Protein AF-A0A1M4W7D9-F1 (afdb_monomer_lite)

Organism: NCBI:txid1302685

Structure (mmCIF, N/CA/C/O backbone):
data_AF-A0A1M4W7D9-F1
#
_entry.id   AF-A0A1M4W7D9-F1
#
loop_
_atom_site.group_PDB
_atom_site.id
_atom_site.type_symbol
_atom_site.label_atom_id
_atom_site.label_alt_id
_atom_site.label_comp_id
_atom_site.label_asym_id
_atom_site.label_entity_id
_atom_site.label_seq_id
_atom_site.pdbx_PDB_ins_code
_atom_site.Cartn_x
_atom_site.Cartn_y
_atom_site.Cartn_z
_atom_site.occupancy
_atom_site.B_iso_or_equiv
_atom_site.auth_seq_id
_atom_site.auth_comp_id
_atom_site.auth_asym_id
_atom_site.auth_atom_id
_atom_site.pdbx_PDB_model_num
ATOM 1 N N . MET A 1 1 ? -19.879 8.146 36.701 1.00 85.25 1 MET A N 1
ATOM 2 C CA . MET A 1 1 ? -20.255 7.730 35.326 1.00 85.25 1 MET A CA 1
ATOM 3 C C . MET A 1 1 ? -19.285 8.220 34.250 1.00 85.25 1 MET A C 1
ATOM 5 O O . MET A 1 1 ? -18.528 7.386 33.779 1.00 85.25 1 MET A O 1
ATOM 9 N N . LEU A 1 2 ? -19.250 9.509 33.869 1.00 88.88 2 LEU A N 1
ATOM 10 C CA . LEU A 1 2 ? -18.375 9.976 32.770 1.00 88.88 2 LEU A CA 1
ATOM 11 C C . LEU A 1 2 ? -16.876 9.787 33.054 1.00 88.88 2 LEU A C 1
ATOM 13 O O . LEU A 1 2 ? -16.147 9.339 32.176 1.00 88.88 2 LEU A O 1
ATOM 17 N N . ASP A 1 3 ? -16.424 10.027 34.287 1.00 93.12 3 ASP A N 1
ATOM 18 C CA . ASP A 1 3 ? -15.019 9.789 34.662 1.00 93.12 3 ASP A CA 1
ATOM 19 C C . ASP A 1 3 ? -14.648 8.299 34.606 1.00 93.12 3 ASP A C 1
ATOM 21 O O . ASP A 1 3 ? -13.560 7.921 34.182 1.00 93.12 3 ASP A O 1
ATOM 25 N N . VAL A 1 4 ? -15.580 7.429 35.002 1.00 93.81 4 VAL A N 1
ATOM 26 C CA . VAL A 1 4 ? -15.395 5.970 34.982 1.00 93.81 4 VAL A CA 1
ATOM 27 C C . VAL A 1 4 ? -15.309 5.465 33.548 1.00 93.81 4 VAL A C 1
ATOM 29 O O . VAL A 1 4 ? -14.436 4.660 33.227 1.00 93.81 4 VAL A O 1
ATOM 32 N N . LEU A 1 5 ? -16.172 5.979 32.673 1.00 94.06 5 LEU A N 1
ATOM 33 C CA . LEU A 1 5 ? -16.119 5.687 31.250 1.00 94.06 5 LEU A CA 1
ATOM 34 C C . LEU A 1 5 ? -14.869 6.289 30.588 1.00 94.06 5 LEU A C 1
ATOM 36 O O . LEU A 1 5 ? -14.265 5.619 29.758 1.00 94.06 5 LEU A O 1
ATOM 40 N N . ALA A 1 6 ? -14.410 7.474 31.006 1.00 94.69 6 ALA A N 1
ATOM 41 C CA . ALA A 1 6 ? -13.166 8.078 30.514 1.00 94.69 6 ALA A CA 1
ATOM 42 C C . ALA A 1 6 ? -11.964 7.181 30.812 1.00 94.69 6 ALA A C 1
ATOM 44 O O . ALA A 1 6 ? -11.200 6.837 29.913 1.00 94.69 6 ALA A O 1
ATOM 45 N N . ASN A 1 7 ? -11.838 6.755 32.071 1.00 95.44 7 ASN A N 1
ATOM 46 C CA . ASN A 1 7 ? -10.751 5.891 32.520 1.00 95.44 7 ASN A CA 1
ATOM 47 C C . ASN A 1 7 ? -10.787 4.526 31.820 1.00 95.44 7 ASN A C 1
ATOM 49 O O . ASN A 1 7 ? -9.746 4.010 31.415 1.00 95.44 7 ASN A O 1
ATOM 53 N N . TYR A 1 8 ? -11.981 3.952 31.646 1.00 95.56 8 TYR A N 1
ATOM 54 C CA . TYR A 1 8 ? -12.164 2.721 30.878 1.00 95.56 8 TYR A CA 1
ATOM 55 C C . TYR A 1 8 ? -11.727 2.891 29.419 1.00 95.56 8 TYR A C 1
ATOM 57 O O . TYR A 1 8 ? -10.949 2.080 28.920 1.00 95.56 8 TYR A O 1
ATOM 65 N N . ASN A 1 9 ? -12.191 3.950 28.751 1.00 95.25 9 ASN A N 1
ATOM 66 C CA . ASN A 1 9 ? -11.873 4.214 27.351 1.00 95.25 9 ASN A CA 1
ATOM 67 C C . ASN A 1 9 ? -10.373 4.416 27.154 1.00 95.25 9 ASN A C 1
ATOM 69 O O . ASN A 1 9 ? -9.813 3.815 26.247 1.00 95.25 9 ASN A O 1
ATOM 73 N N . HIS A 1 10 ? -9.711 5.163 28.039 1.00 94.38 10 HIS A N 1
ATOM 74 C CA . HIS A 1 10 ? -8.263 5.352 27.981 1.00 94.38 10 HIS A CA 1
ATOM 75 C C . HIS A 1 10 ? -7.500 4.025 28.132 1.00 94.38 10 HIS A C 1
ATOM 77 O O . HIS A 1 10 ? -6.613 3.719 27.342 1.00 94.38 10 HIS A O 1
ATOM 83 N N . SER A 1 11 ? -7.904 3.173 29.080 1.00 95.12 11 SER A N 1
ATOM 84 C CA . SER A 1 11 ? -7.305 1.839 29.232 1.00 95.12 11 SER A CA 1
ATOM 85 C C . SER A 1 11 ? -7.534 0.943 28.008 1.00 95.12 11 SER A C 1
ATOM 87 O O . SER A 1 11 ? -6.663 0.150 27.641 1.00 95.12 11 SER A O 1
ATOM 89 N N . MET A 1 12 ? -8.707 1.038 27.380 1.00 95.25 12 MET A N 1
ATOM 90 C CA . MET A 1 12 ? -9.042 0.241 26.201 1.00 95.25 12 MET A CA 1
ATOM 91 C C . MET A 1 12 ? -8.444 0.794 24.907 1.00 95.25 12 MET A C 1
ATOM 93 O O . MET A 1 12 ? -8.232 0.019 23.981 1.00 95.25 12 MET A O 1
ATOM 97 N N . GLU A 1 13 ? -8.127 2.083 24.842 1.00 93.62 13 GLU A N 1
ATOM 98 C CA . GLU A 1 13 ? -7.359 2.687 23.753 1.00 93.62 13 GLU A CA 1
ATOM 99 C C . GLU A 1 13 ? -5.941 2.100 23.707 1.00 93.62 13 GLU A C 1
ATOM 101 O O . GLU A 1 13 ? -5.495 1.670 22.644 1.00 93.62 13 GLU A O 1
ATOM 106 N N . GLU A 1 14 ? -5.275 1.967 24.860 1.00 89.69 14 GLU A N 1
ATOM 107 C CA . GLU A 1 14 ? -3.943 1.346 24.957 1.00 89.69 14 GLU A CA 1
ATOM 108 C C . GLU A 1 14 ? -3.959 -0.150 24.613 1.00 89.69 14 GLU A C 1
ATOM 110 O O . GLU A 1 14 ? -3.059 -0.660 23.945 1.00 89.69 14 GLU A O 1
ATOM 115 N N . LYS A 1 15 ? -4.980 -0.876 25.080 1.00 93.12 15 LYS A N 1
ATOM 116 C CA . LYS A 1 15 ? -5.098 -2.325 24.862 1.00 93.12 15 LYS A CA 1
ATOM 117 C C . LYS A 1 15 ? -5.574 -2.677 23.451 1.00 93.12 15 LYS A C 1
ATOM 119 O O . LYS A 1 15 ? -5.178 -3.709 22.906 1.00 93.12 15 LYS A O 1
ATOM 124 N N . GLY A 1 16 ? -6.466 -1.856 22.909 1.00 95.12 16 GLY A N 1
ATOM 125 C CA . GLY A 1 16 ? -7.211 -2.108 21.688 1.00 95.12 16 GLY A CA 1
ATOM 126 C C . GLY A 1 16 ? -8.202 -3.268 21.766 1.00 95.12 16 GLY A C 1
ATOM 127 O O . GLY A 1 16 ? -8.361 -3.966 22.773 1.00 95.12 16 GLY A O 1
ATOM 128 N N . TYR A 1 17 ? -8.861 -3.470 20.634 1.00 96.94 17 TYR A N 1
ATOM 129 C CA . TYR A 1 17 ? -9.836 -4.516 20.372 1.00 96.94 17 TYR A CA 1
ATOM 130 C C . TYR A 1 17 ? -9.450 -5.296 19.122 1.00 96.94 17 TYR A C 1
ATOM 132 O O . TYR A 1 17 ? -8.691 -4.828 18.276 1.00 96.94 17 TYR A O 1
ATOM 140 N N . ARG A 1 18 ? -10.025 -6.481 18.966 1.00 95.75 18 ARG A N 1
ATOM 141 C CA . ARG A 1 18 ? -9.991 -7.261 17.729 1.00 95.75 18 ARG A CA 1
ATOM 142 C C . ARG A 1 18 ? -11.385 -7.330 17.132 1.00 95.75 18 ARG A C 1
ATOM 144 O O . ARG A 1 18 ? -12.385 -7.253 17.846 1.00 95.75 18 ARG A O 1
ATOM 151 N N . PHE A 1 19 ? -11.472 -7.527 15.819 1.00 93.56 19 PHE A N 1
ATOM 152 C CA . PHE A 1 19 ? -12.774 -7.770 15.201 1.00 93.56 19 PHE A CA 1
ATOM 153 C C . PHE A 1 19 ? -13.483 -8.974 15.842 1.00 93.56 19 PHE A C 1
ATOM 155 O O . PHE A 1 19 ? -12.923 -10.070 15.964 1.00 93.56 19 PHE A O 1
ATOM 162 N N . GLY A 1 20 ? -14.739 -8.755 16.232 1.00 92.81 20 GLY A N 1
ATOM 163 C CA . GLY A 1 20 ? -15.571 -9.701 16.972 1.00 92.81 20 GLY A CA 1
ATOM 164 C C . GLY A 1 20 ? -15.510 -9.561 18.496 1.00 92.81 20 GLY A C 1
ATOM 165 O O . GLY A 1 20 ? -16.329 -10.187 19.171 1.00 92.81 20 GLY A O 1
ATOM 166 N N . ASP A 1 21 ? -14.607 -8.746 19.047 1.00 96.62 21 ASP A N 1
ATOM 167 C CA . ASP A 1 21 ? -14.598 -8.454 20.480 1.00 96.62 21 ASP A CA 1
ATOM 168 C C . ASP A 1 21 ? -15.851 -7.672 20.890 1.00 96.62 21 ASP A C 1
ATOM 170 O O . ASP A 1 21 ? -16.451 -6.930 20.106 1.00 96.62 21 ASP A O 1
ATOM 174 N N . ARG A 1 22 ? -16.250 -7.840 22.154 1.00 96.50 22 ARG A N 1
ATOM 175 C CA . ARG A 1 22 ? -17.354 -7.094 22.759 1.00 96.50 22 ARG A CA 1
ATOM 176 C C . ARG A 1 22 ? -16.819 -5.893 23.536 1.00 96.50 22 ARG A C 1
ATOM 178 O O . ARG A 1 22 ? -15.908 -6.040 24.348 1.00 96.50 22 ARG A O 1
ATOM 185 N N . ILE A 1 23 ? -17.439 -4.737 23.334 1.00 96.75 23 ILE A N 1
ATOM 186 C CA . ILE A 1 23 ? -17.233 -3.524 24.124 1.00 96.75 23 ILE A CA 1
ATOM 187 C C . ILE A 1 23 ? -18.041 -3.688 25.414 1.00 96.75 23 ILE A C 1
ATOM 189 O O . ILE A 1 23 ? -19.270 -3.628 25.415 1.00 96.75 23 ILE A O 1
ATOM 193 N N . ASN A 1 24 ? -17.345 -3.972 26.512 1.00 95.12 24 ASN A N 1
ATOM 194 C CA . ASN A 1 24 ? -17.954 -4.218 27.818 1.00 95.12 24 ASN A CA 1
ATOM 195 C C . ASN A 1 24 ? -17.781 -2.979 28.693 1.00 95.12 24 ASN A C 1
ATOM 197 O O . ASN A 1 24 ? -16.828 -2.902 29.469 1.00 95.12 24 ASN A O 1
ATOM 201 N N . LEU A 1 25 ? -18.685 -2.012 28.527 1.00 95.81 25 LEU A N 1
ATOM 202 C CA . LEU A 1 25 ? -18.675 -0.791 29.327 1.00 95.81 25 LEU A CA 1
ATOM 203 C C . LEU A 1 25 ? -18.794 -1.115 30.830 1.00 95.81 25 LEU A C 1
ATOM 205 O O . LEU A 1 25 ? -19.420 -2.121 31.181 1.00 95.81 25 LEU A O 1
ATOM 209 N N . PRO A 1 26 ? -18.226 -0.280 31.719 1.00 96.69 26 PRO A N 1
ATOM 210 C CA . PRO A 1 26 ? -18.274 -0.510 33.162 1.00 96.69 26 PRO A CA 1
ATOM 211 C C . PRO A 1 26 ? -19.706 -0.682 33.689 1.00 96.69 26 PRO A C 1
ATOM 213 O O . PRO A 1 26 ? -20.612 0.028 33.251 1.00 96.69 26 PRO A O 1
ATOM 216 N N . GLU A 1 27 ? -19.900 -1.564 34.676 1.00 95.25 27 GLU A N 1
ATOM 217 C CA . GLU A 1 27 ? -21.220 -1.820 35.282 1.00 95.25 27 GLU A CA 1
ATOM 218 C C . GLU A 1 27 ? -21.880 -0.530 35.785 1.00 95.25 27 GLU A C 1
ATOM 220 O O . GLU A 1 27 ? -23.044 -0.297 35.493 1.00 95.25 27 GLU A O 1
ATOM 225 N N . GLU A 1 28 ? -21.121 0.382 36.405 1.00 93.56 28 GLU A N 1
ATOM 226 C CA . GLU A 1 28 ? -21.644 1.682 36.857 1.00 93.56 28 GLU A CA 1
ATOM 227 C C . GLU A 1 28 ? -22.263 2.509 35.714 1.00 93.56 28 GLU A C 1
ATOM 229 O O . GLU A 1 28 ? -23.239 3.233 35.918 1.00 93.56 28 GLU A O 1
ATOM 234 N N . VAL A 1 29 ? -21.716 2.414 34.500 1.00 94.19 29 VAL A N 1
ATOM 235 C CA . VAL A 1 29 ? -22.288 3.077 33.321 1.00 94.19 29 VAL A CA 1
ATOM 236 C C . VAL A 1 29 ? -23.576 2.369 32.915 1.00 94.19 29 VAL A C 1
ATOM 238 O O . VAL A 1 29 ? -24.614 3.012 32.759 1.00 94.19 29 VAL A O 1
ATOM 241 N N . MET A 1 30 ? -23.528 1.042 32.795 1.00 94.81 30 MET A N 1
ATOM 242 C CA . MET A 1 30 ? -24.652 0.232 32.317 1.00 94.81 30 MET A CA 1
ATOM 243 C C . MET A 1 30 ? -25.843 0.223 33.284 1.00 94.81 30 MET A C 1
ATOM 245 O O . MET A 1 30 ? -26.989 0.247 32.842 1.00 94.81 30 MET A O 1
ATOM 249 N N . ASP A 1 31 ? -25.600 0.271 34.590 1.00 95.12 31 ASP A N 1
ATOM 250 C CA . ASP A 1 31 ? -26.637 0.302 35.624 1.00 95.12 31 ASP A CA 1
ATOM 251 C C . ASP A 1 31 ? -27.451 1.597 35.602 1.00 95.12 31 ASP A C 1
ATOM 253 O O . ASP A 1 31 ? -28.609 1.614 36.030 1.00 95.12 31 ASP A O 1
ATOM 257 N N . ASN A 1 32 ? -26.880 2.681 35.080 1.00 94.12 32 ASN A N 1
ATOM 258 C CA . ASN A 1 32 ? -27.534 3.985 34.981 1.00 94.12 32 ASN A CA 1
ATOM 259 C C . ASN A 1 32 ? -28.020 4.316 33.560 1.00 94.12 32 ASN A C 1
ATOM 261 O O . ASN A 1 32 ? -28.783 5.272 33.380 1.00 94.12 32 ASN A O 1
ATOM 265 N N . ALA A 1 33 ? -27.615 3.527 32.564 1.00 95.19 33 ALA A N 1
ATOM 266 C CA . ALA A 1 33 ? -28.024 3.678 31.177 1.00 95.19 33 ALA A CA 1
ATOM 267 C C . ALA A 1 33 ? -29.383 3.005 30.902 1.00 95.19 33 ALA A C 1
ATOM 269 O O . ALA A 1 33 ? -29.677 1.912 31.382 1.00 95.19 33 ALA A O 1
ATOM 270 N N . ASP A 1 34 ? -30.211 3.680 30.111 1.00 96.31 34 ASP A N 1
ATOM 271 C CA . ASP A 1 34 ? -31.401 3.141 29.443 1.00 96.31 34 ASP A CA 1
ATOM 272 C C . ASP A 1 34 ? -31.038 2.642 28.032 1.00 96.31 34 ASP A C 1
ATOM 274 O O . ASP A 1 34 ? -31.463 1.573 27.603 1.00 96.31 34 ASP A O 1
ATOM 278 N N . ALA A 1 35 ? -30.176 3.385 27.329 1.00 96.38 35 ALA A N 1
ATOM 279 C CA . ALA A 1 35 ? -29.617 2.993 26.039 1.00 96.38 35 ALA A CA 1
ATOM 280 C C . ALA A 1 35 ? -28.201 3.550 25.863 1.00 96.38 35 ALA A C 1
ATOM 282 O O . ALA A 1 35 ? -27.880 4.621 26.381 1.00 96.38 35 ALA A O 1
ATOM 283 N N . VAL A 1 36 ? -27.375 2.839 25.093 1.00 96.94 36 VAL A N 1
ATOM 284 C CA . VAL A 1 36 ? -26.053 3.316 24.679 1.00 96.94 36 VAL A CA 1
ATOM 285 C C . VAL A 1 36 ? -25.883 3.095 23.182 1.00 96.94 36 VAL A C 1
ATOM 287 O O . VAL A 1 36 ? -26.137 1.994 22.684 1.00 96.94 36 VAL A O 1
ATOM 290 N N . THR A 1 37 ? -25.443 4.131 22.477 1.00 97.19 37 THR A N 1
ATOM 291 C CA . THR A 1 37 ? -25.063 4.067 21.065 1.00 97.19 37 THR A CA 1
ATOM 292 C C . THR A 1 37 ? -23.639 4.568 20.861 1.00 97.19 37 THR A C 1
ATOM 294 O O . THR A 1 37 ? -23.072 5.266 21.704 1.00 97.19 37 THR A O 1
ATOM 297 N N . ILE A 1 38 ? -23.036 4.135 19.759 1.00 97.38 38 ILE A N 1
ATOM 298 C CA . ILE A 1 38 ? -21.694 4.508 19.325 1.00 97.38 38 ILE A CA 1
ATOM 299 C C . ILE A 1 38 ? -21.827 5.170 17.963 1.00 97.38 38 ILE A C 1
ATOM 301 O O . ILE A 1 38 ? -22.358 4.552 17.036 1.00 97.38 38 ILE A O 1
ATOM 305 N N . SER A 1 39 ? -21.302 6.382 17.839 1.00 95.38 39 SER A N 1
ATOM 306 C CA . SER A 1 39 ? -21.223 7.111 16.575 1.00 95.38 39 SER A CA 1
ATOM 307 C C . SER A 1 39 ? -19.788 7.128 16.052 1.00 95.38 39 SER A C 1
ATOM 309 O O . SER A 1 39 ? -18.856 7.368 16.818 1.00 95.38 39 SER A O 1
ATOM 311 N N . PHE A 1 40 ? -19.611 6.879 14.753 1.00 91.50 40 PHE A N 1
ATOM 312 C CA . PHE A 1 40 ? -18.332 6.917 14.039 1.00 91.50 40 PHE A CA 1
ATOM 313 C C . PHE A 1 40 ? -18.529 7.518 12.643 1.00 91.50 40 PHE A C 1
ATOM 315 O O . PHE A 1 40 ? -19.170 6.911 11.779 1.00 91.50 40 PHE A O 1
ATOM 322 N N . GLY A 1 41 ? -17.994 8.722 12.424 1.00 84.81 41 GLY A N 1
ATOM 323 C CA . GLY A 1 41 ? -18.333 9.513 11.239 1.00 84.81 41 GLY A CA 1
ATOM 324 C C . GLY A 1 41 ? -19.850 9.713 11.147 1.00 84.81 41 GLY A C 1
ATOM 325 O O . GLY A 1 41 ? -20.485 10.086 12.129 1.00 84.81 41 GLY A O 1
ATOM 326 N N . ASP A 1 42 ? -20.433 9.386 9.994 1.00 86.12 42 ASP A N 1
ATOM 327 C CA . ASP A 1 42 ? -21.882 9.475 9.757 1.00 86.12 42 ASP A CA 1
ATOM 328 C C . ASP A 1 42 ? -22.657 8.201 10.154 1.00 86.12 42 ASP A C 1
ATOM 330 O O . ASP A 1 42 ? -23.853 8.076 9.873 1.00 86.12 42 ASP A O 1
ATOM 334 N N . LYS A 1 43 ? -21.988 7.209 10.756 1.00 91.00 43 LYS A N 1
ATOM 335 C CA . LYS A 1 43 ? -22.594 5.932 11.152 1.00 91.00 43 LYS A CA 1
ATOM 336 C C . LYS A 1 43 ? -22.911 5.936 12.647 1.00 91.00 43 LYS A C 1
ATOM 338 O O . LYS A 1 43 ? -22.116 6.411 13.450 1.00 91.00 43 LYS A O 1
ATOM 343 N N . GLU A 1 44 ? -24.017 5.299 13.026 1.00 94.81 44 GLU A N 1
ATOM 344 C CA . GLU A 1 44 ? -24.379 5.034 14.425 1.00 94.81 44 GLU A CA 1
ATOM 345 C C . GLU A 1 44 ? -24.765 3.558 14.616 1.00 94.81 44 GLU A C 1
ATOM 347 O O . GLU A 1 44 ? -25.350 2.934 13.726 1.00 94.81 44 GLU A O 1
ATOM 352 N N . THR A 1 45 ? -24.426 2.975 15.767 1.00 95.38 45 THR A N 1
ATOM 353 C CA . THR A 1 45 ? -24.793 1.600 16.126 1.00 95.38 45 THR A CA 1
ATOM 354 C C . THR A 1 45 ? -25.080 1.457 17.617 1.00 95.38 45 THR A C 1
ATOM 356 O O . THR A 1 45 ? -24.410 2.051 18.456 1.00 95.38 45 THR A O 1
ATOM 359 N N . SER A 1 46 ? -26.051 0.615 17.969 1.00 95.38 46 SER A N 1
ATOM 360 C CA . SER A 1 46 ? -26.262 0.135 19.343 1.00 95.38 46 SER A CA 1
ATOM 361 C C . SER A 1 46 ? -25.632 -1.244 19.584 1.00 95.38 46 SER A C 1
ATOM 363 O O . SER A 1 46 ? -25.761 -1.816 20.667 1.00 95.38 46 SER A O 1
ATOM 365 N N . AS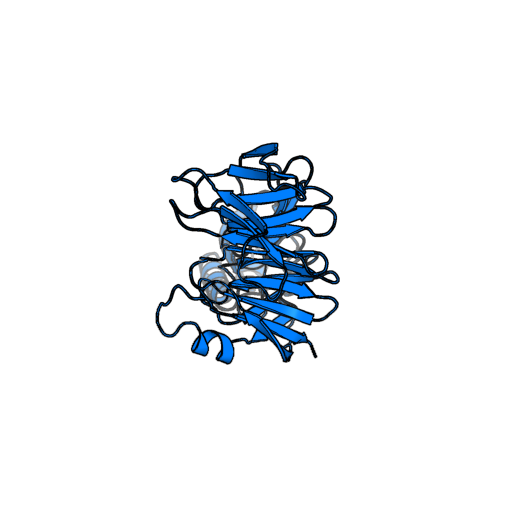N A 1 47 ? -24.997 -1.829 18.562 1.00 94.69 47 ASN A N 1
ATOM 366 C CA . ASN A 1 47 ? -24.316 -3.110 18.678 1.00 94.69 47 ASN A CA 1
ATOM 367 C C . ASN A 1 47 ? -22.945 -2.913 19.336 1.00 94.69 47 ASN A C 1
ATOM 369 O O . ASN A 1 47 ? -22.063 -2.280 18.766 1.00 94.69 47 ASN A O 1
ATOM 373 N N . MET A 1 48 ? -22.757 -3.518 20.507 1.00 95.00 48 MET A N 1
ATOM 374 C CA . MET A 1 48 ? -21.528 -3.435 21.305 1.00 95.00 48 MET A CA 1
ATOM 375 C C . MET A 1 48 ? -20.470 -4.459 20.875 1.00 95.00 48 MET A C 1
ATOM 377 O O . MET A 1 48 ? -19.687 -4.935 21.693 1.00 95.00 48 MET A O 1
ATOM 381 N N . THR A 1 49 ? -20.460 -4.844 19.602 1.00 96.25 49 THR A N 1
ATOM 382 C CA . THR A 1 49 ? -19.443 -5.716 19.010 1.00 96.25 49 THR A CA 1
ATOM 383 C C . THR A 1 49 ? -18.623 -4.913 18.015 1.00 96.25 49 THR A C 1
ATOM 385 O O . THR A 1 49 ? -19.182 -4.177 17.202 1.00 96.25 49 THR A O 1
ATOM 388 N N . VAL A 1 50 ? -17.303 -5.090 18.051 1.00 95.69 50 VAL A N 1
ATOM 389 C CA . VAL A 1 50 ? -16.381 -4.502 17.076 1.00 95.69 50 VAL A CA 1
ATOM 390 C C . VAL A 1 50 ? -16.558 -5.231 15.741 1.00 95.69 50 VAL A C 1
ATOM 392 O O . VAL A 1 50 ? -15.931 -6.257 15.478 1.00 95.69 50 VAL A O 1
ATOM 395 N N . ASP A 1 51 ? -17.502 -4.746 14.935 1.00 93.31 51 ASP A N 1
ATOM 396 C CA . ASP A 1 51 ? -17.906 -5.307 13.642 1.00 93.31 51 ASP A CA 1
ATOM 397 C C . ASP A 1 51 ? -17.208 -4.555 12.489 1.00 93.31 51 ASP A C 1
ATOM 399 O O . ASP A 1 51 ? -17.290 -3.323 12.444 1.00 93.31 51 ASP A O 1
ATOM 403 N N . PRO A 1 52 ? -16.574 -5.255 11.526 1.00 91.94 52 PRO A N 1
ATOM 404 C CA . PRO A 1 52 ? -15.921 -4.636 10.365 1.00 91.94 52 PRO A CA 1
ATOM 405 C C . PRO A 1 52 ? -16.866 -3.872 9.422 1.00 91.94 52 PRO A C 1
ATOM 407 O O . PRO A 1 52 ? -16.414 -3.174 8.520 1.00 91.94 52 PRO A O 1
ATOM 410 N N . LYS A 1 53 ? -18.190 -3.982 9.583 1.00 90.38 53 LYS A N 1
ATOM 411 C CA . LYS A 1 53 ? -19.154 -3.112 8.883 1.00 90.38 53 LYS A CA 1
ATOM 412 C C . LYS A 1 53 ? -19.160 -1.684 9.430 1.00 90.38 53 LYS A C 1
ATOM 414 O O . LYS A 1 53 ? -19.566 -0.756 8.724 1.00 90.38 53 LYS A O 1
ATOM 419 N N . PHE A 1 54 ? -18.773 -1.525 10.692 1.00 92.44 54 PHE A N 1
ATOM 420 C CA . PHE A 1 54 ? -18.814 -0.257 11.404 1.00 92.44 54 PHE A CA 1
ATOM 421 C C . PHE A 1 54 ? -17.413 0.301 11.636 1.00 92.44 54 PHE A C 1
ATOM 423 O O . PHE A 1 54 ? -17.183 1.449 11.280 1.00 92.44 54 PHE A O 1
ATOM 430 N N . PHE A 1 55 ? -16.494 -0.516 12.152 1.00 94.62 55 PHE A N 1
ATOM 431 C CA . PHE A 1 55 ? -15.126 -0.121 12.486 1.00 94.62 55 PHE A CA 1
ATOM 432 C C . PHE A 1 55 ? -14.122 -0.539 11.409 1.00 94.62 55 PHE A C 1
ATOM 434 O O . PHE A 1 55 ? -14.320 -1.531 10.706 1.00 94.62 55 PHE A O 1
ATOM 441 N N . GLU A 1 56 ? -13.014 0.185 11.338 1.00 95.44 56 GLU A N 1
ATOM 442 C CA . GLU A 1 56 ? -11.869 -0.088 10.470 1.00 95.44 56 GLU A CA 1
ATOM 443 C C . GLU A 1 56 ? -10.648 -0.495 11.303 1.00 95.44 56 GLU A C 1
ATOM 445 O O . GLU A 1 56 ? -10.615 -0.270 12.512 1.00 95.44 56 GLU A O 1
ATOM 450 N N . TYR A 1 57 ? -9.634 -1.101 10.679 1.00 97.00 57 TYR A N 1
ATOM 451 C CA . TYR A 1 57 ? -8.363 -1.327 11.365 1.00 97.00 57 TYR A CA 1
ATOM 452 C C . TYR A 1 57 ? -7.688 -0.001 11.728 1.00 97.00 57 TYR A C 1
ATOM 454 O O . TYR A 1 57 ? -7.608 0.916 10.911 1.00 97.00 57 TYR A O 1
ATOM 462 N N . GLY A 1 58 ? -7.146 0.058 12.941 1.00 95.81 58 GLY A N 1
ATOM 463 C CA . GLY A 1 58 ? -6.495 1.236 13.494 1.00 95.81 58 GLY A CA 1
ATOM 464 C C . GLY A 1 58 ? -7.422 2.110 14.318 1.00 95.81 58 GLY A C 1
ATOM 465 O O . GLY A 1 58 ? -8.309 1.605 15.009 1.00 95.81 58 GLY A O 1
ATOM 466 N N . GLU A 1 59 ? -7.144 3.409 14.312 1.00 94.69 59 GLU A N 1
ATOM 467 C CA . GLU A 1 59 ? -7.809 4.379 15.176 1.00 94.69 59 GLU A CA 1
ATOM 468 C C . GLU A 1 59 ? -9.221 4.695 14.673 1.00 94.69 59 GLU A C 1
ATOM 470 O O . GLU A 1 59 ? -9.406 5.261 13.595 1.00 94.69 59 GLU A O 1
ATOM 475 N N . ASN A 1 60 ? -10.232 4.390 15.486 1.00 95.56 60 ASN A N 1
ATOM 476 C CA . ASN A 1 60 ? -11.614 4.785 15.232 1.00 95.56 60 ASN A CA 1
ATOM 477 C C . ASN A 1 60 ? -12.020 5.821 16.281 1.00 95.56 60 ASN A C 1
ATOM 479 O O . ASN A 1 60 ? -12.286 5.473 17.434 1.00 95.56 60 ASN A O 1
ATOM 483 N N . LYS A 1 61 ? -12.058 7.098 15.889 1.00 95.94 61 LYS A N 1
ATOM 484 C CA . LYS A 1 61 ? -12.521 8.193 16.755 1.00 95.94 61 LYS A CA 1
ATOM 485 C C . LYS A 1 61 ? -14.039 8.171 16.825 1.00 95.94 61 LYS A C 1
ATOM 487 O O . LYS A 1 61 ? -14.701 8.411 15.818 1.00 95.94 61 LYS A O 1
ATOM 492 N N . ILE A 1 62 ? -14.573 7.872 17.997 1.00 96.75 62 ILE A N 1
ATOM 493 C CA . ILE A 1 62 ? -15.999 7.653 18.213 1.00 96.75 62 ILE A CA 1
ATOM 494 C C . ILE A 1 62 ? -16.559 8.565 19.296 1.00 96.75 62 ILE A C 1
ATOM 496 O O . ILE A 1 62 ? -15.821 9.097 20.125 1.00 96.75 62 ILE A O 1
ATOM 500 N N . THR A 1 63 ? -17.884 8.647 19.341 1.00 97.31 63 THR A N 1
ATOM 501 C CA . THR A 1 63 ? -18.620 9.226 20.465 1.00 97.31 63 THR A CA 1
ATOM 502 C C . THR A 1 63 ? -19.587 8.184 21.014 1.00 97.31 63 THR A C 1
ATOM 504 O O . THR A 1 63 ? -20.437 7.667 20.286 1.00 97.31 63 THR A O 1
ATOM 507 N N . PHE A 1 64 ? -19.476 7.873 22.304 1.00 97.44 64 PHE A N 1
ATOM 508 C CA . PHE A 1 64 ? -20.520 7.167 23.041 1.00 97.44 64 PHE A CA 1
ATOM 509 C C . PHE A 1 64 ? -21.638 8.146 23.393 1.00 97.44 64 PHE A C 1
ATOM 511 O O . PHE A 1 64 ? -21.372 9.181 24.001 1.00 97.44 64 PHE A O 1
ATOM 518 N N . SER A 1 65 ? -22.878 7.797 23.066 1.00 97.06 65 SER A N 1
ATOM 519 C CA . SER A 1 65 ? -24.086 8.506 23.493 1.00 97.06 65 SER A CA 1
ATOM 520 C C . SER A 1 65 ? -24.861 7.621 24.462 1.00 97.06 65 SER A C 1
ATOM 522 O O . SER A 1 65 ? -25.282 6.514 24.121 1.00 97.06 65 SER A O 1
ATOM 524 N N . ILE A 1 66 ? -25.010 8.080 25.702 1.00 97.19 66 ILE A N 1
ATOM 525 C CA . ILE A 1 66 ? -25.631 7.339 26.800 1.00 97.19 66 ILE A CA 1
ATOM 526 C C . ILE A 1 66 ? -26.901 8.061 27.203 1.00 97.19 66 ILE A C 1
ATOM 528 O O . ILE A 1 66 ? -26.862 9.120 27.832 1.00 97.19 66 ILE A O 1
ATOM 532 N N . LYS A 1 67 ? -28.041 7.454 26.892 1.00 97.19 67 LYS A N 1
ATOM 533 C CA . LYS A 1 67 ? -29.322 7.890 27.429 1.00 97.19 67 LYS A CA 1
ATOM 534 C C . LYS A 1 67 ? -29.477 7.307 28.826 1.00 97.19 67 LYS A C 1
ATOM 536 O O . LYS A 1 67 ? -29.514 6.089 28.980 1.00 97.19 67 LYS A O 1
ATOM 541 N N . THR A 1 68 ? -29.551 8.152 29.844 1.00 95.81 68 THR A N 1
ATOM 542 C CA . THR A 1 68 ? -29.697 7.728 31.239 1.00 95.81 68 THR A CA 1
ATOM 543 C C . THR A 1 68 ? -31.148 7.369 31.553 1.00 95.81 68 THR A C 1
ATOM 545 O O . THR A 1 68 ? -32.083 7.853 30.910 1.00 95.81 68 THR A O 1
ATOM 548 N N . LYS A 1 69 ? -31.361 6.570 32.603 1.00 94.62 69 LYS A N 1
ATOM 549 C CA . LYS A 1 69 ? -32.706 6.217 33.104 1.00 94.62 69 LYS A CA 1
ATOM 550 C C . LYS A 1 69 ? -33.544 7.427 33.536 1.00 94.62 69 LYS A C 1
ATOM 552 O O . LYS A 1 69 ? -34.767 7.339 33.588 1.00 94.62 69 LYS A O 1
ATOM 557 N N . ASN A 1 70 ? -32.898 8.563 33.797 1.00 93.81 70 ASN A N 1
ATOM 558 C CA . ASN A 1 70 ? -33.554 9.813 34.180 1.00 93.81 70 ASN A CA 1
ATOM 559 C C . ASN A 1 70 ? -33.904 10.693 32.964 1.00 93.81 70 ASN A C 1
ATOM 561 O O . ASN A 1 70 ? -34.453 11.779 33.132 1.00 93.81 70 ASN A O 1
ATOM 565 N N . GLY A 1 71 ? -33.605 10.231 31.745 1.00 92.69 71 GLY A N 1
ATOM 566 C CA . GLY A 1 71 ? -33.929 10.911 30.490 1.00 92.69 71 GLY A CA 1
ATOM 567 C C . GLY A 1 71 ? -32.854 11.871 29.973 1.00 92.69 71 GLY A C 1
ATOM 568 O O . GLY A 1 71 ? -33.045 12.458 28.910 1.00 92.69 71 GLY A O 1
ATOM 569 N N . GLU A 1 72 ? -31.727 12.020 30.673 1.00 95.44 72 GLU A N 1
ATOM 570 C CA . GLU A 1 72 ? -30.589 12.819 30.202 1.00 95.44 72 GLU A CA 1
ATOM 571 C C . GLU A 1 72 ? -29.790 12.058 29.137 1.00 95.44 72 GLU A C 1
ATOM 573 O O . GLU A 1 72 ? -29.774 10.830 29.125 1.00 95.44 72 GLU A O 1
ATOM 578 N N . THR A 1 73 ? -29.112 12.775 28.241 1.00 96.19 73 THR A N 1
ATOM 579 C CA . THR A 1 73 ? -28.166 12.178 27.285 1.00 96.19 73 THR A CA 1
ATOM 580 C C . THR A 1 73 ? -26.770 12.698 27.575 1.00 96.19 73 THR A C 1
ATOM 582 O O . THR A 1 73 ? -26.547 13.908 27.580 1.00 96.19 73 THR A O 1
ATOM 585 N N . LEU A 1 74 ? -25.847 11.779 27.832 1.00 95.88 74 LEU A N 1
ATOM 586 C CA . LEU A 1 74 ? -24.446 12.064 28.101 1.00 95.88 74 LEU A CA 1
ATOM 587 C C . LEU A 1 74 ? -23.615 11.598 26.910 1.00 95.88 74 LEU A C 1
ATOM 589 O O . LEU A 1 74 ? -23.746 10.453 26.488 1.00 95.88 74 LEU A O 1
ATOM 593 N N . ASN A 1 75 ? -22.755 12.475 26.398 1.00 96.44 75 ASN A N 1
ATOM 594 C CA . ASN A 1 75 ? -21.861 12.154 25.293 1.00 96.44 75 ASN A CA 1
ATOM 595 C C . ASN A 1 75 ? -20.420 12.087 25.779 1.00 96.44 75 ASN A C 1
ATOM 597 O O . ASN A 1 75 ? -20.002 12.908 26.600 1.00 96.44 75 ASN A O 1
ATOM 601 N N . GLN A 1 76 ? -19.668 11.132 25.247 1.00 96.19 76 GLN A N 1
ATOM 602 C CA . GLN A 1 76 ? -18.261 10.975 25.560 1.00 96.19 76 GLN A CA 1
ATOM 603 C C . GLN A 1 76 ? -17.464 10.488 24.362 1.00 96.19 76 GLN A C 1
ATOM 605 O O . GLN A 1 76 ? -17.689 9.387 23.859 1.00 96.19 76 GLN A O 1
ATOM 610 N N . ASP A 1 77 ? -16.489 11.294 23.962 1.00 96.69 77 ASP A N 1
ATOM 611 C CA . ASP A 1 77 ? -15.549 10.924 22.917 1.00 96.69 77 ASP A CA 1
ATOM 612 C C . ASP A 1 77 ? -14.553 9.874 23.419 1.00 96.69 77 ASP A C 1
ATOM 614 O O . ASP A 1 77 ? -14.175 9.844 24.597 1.00 96.69 77 ASP A O 1
ATOM 618 N N . ALA A 1 78 ? -14.149 8.993 22.511 1.00 96.50 78 ALA A N 1
ATOM 619 C CA . ALA A 1 78 ? -13.186 7.932 22.757 1.00 96.50 78 ALA A CA 1
ATOM 620 C C . ALA A 1 78 ? -12.485 7.515 21.458 1.00 96.50 78 ALA A C 1
ATOM 622 O O . ALA A 1 78 ? -12.965 7.787 20.356 1.00 96.50 78 ALA A O 1
ATOM 623 N N . THR A 1 79 ? -11.385 6.781 21.595 1.00 96.38 79 THR A N 1
ATOM 624 C CA . THR A 1 79 ? -10.738 6.089 20.479 1.00 96.38 79 THR A CA 1
ATOM 625 C C . THR A 1 79 ? -10.880 4.585 20.676 1.00 96.38 79 THR A C 1
ATOM 627 O O . THR A 1 79 ? -10.529 4.047 21.726 1.00 96.38 79 THR A O 1
ATOM 630 N N . ILE A 1 80 ? -11.377 3.884 19.659 1.00 96.00 80 ILE A N 1
ATOM 631 C CA . ILE A 1 80 ? -11.353 2.422 19.595 1.00 96.00 80 ILE A CA 1
ATOM 632 C C . ILE A 1 80 ? -10.269 2.012 18.599 1.00 96.00 80 ILE A C 1
ATOM 634 O O . ILE A 1 80 ? -10.436 2.156 17.389 1.00 96.00 80 ILE A O 1
ATOM 638 N N . ASN A 1 81 ? -9.163 1.483 19.119 1.00 96.12 81 ASN A N 1
ATOM 639 C CA . ASN A 1 81 ? -8.089 0.916 18.307 1.00 96.12 81 ASN A CA 1
ATOM 640 C C . ASN A 1 81 ? -8.419 -0.531 17.948 1.00 96.12 81 ASN A C 1
ATOM 642 O O . ASN A 1 81 ? -8.612 -1.351 18.846 1.00 96.12 81 ASN A O 1
ATOM 646 N N . VAL A 1 82 ? -8.500 -0.854 16.655 1.00 97.00 82 VAL A N 1
ATOM 647 C CA . VAL A 1 82 ? -8.890 -2.194 16.184 1.00 97.00 82 VAL A CA 1
ATOM 648 C C . VAL A 1 82 ? -7.749 -2.889 15.454 1.00 97.00 82 VAL A C 1
ATOM 650 O O . VAL A 1 82 ? -7.214 -2.372 14.478 1.00 97.00 82 VAL A O 1
ATOM 653 N N . PHE A 1 83 ? -7.444 -4.111 15.878 1.00 96.56 83 PHE A N 1
ATOM 654 C CA . PHE A 1 83 ? -6.404 -4.979 15.336 1.00 96.56 83 PHE A CA 1
ATOM 655 C C . PHE A 1 83 ? -6.995 -6.232 14.678 1.00 96.56 83 PHE A C 1
ATOM 657 O O . PHE A 1 83 ? -8.141 -6.630 14.927 1.00 96.56 83 PHE A O 1
ATOM 664 N N . SER A 1 84 ? -6.195 -6.902 13.848 1.00 94.00 84 SER A N 1
ATOM 665 C CA . SER A 1 84 ? -6.549 -8.204 13.280 1.00 94.00 84 SER A CA 1
ATOM 666 C C . SER A 1 84 ? -6.768 -9.246 14.372 1.00 94.00 84 SER A C 1
ATOM 668 O O . SER A 1 84 ? -6.132 -9.227 15.420 1.00 94.00 84 SER A O 1
ATOM 670 N N . LYS A 1 85 ? -7.658 -10.207 14.129 1.00 92.00 85 LYS A N 1
ATOM 671 C CA . LYS A 1 85 ? -7.849 -11.337 15.038 1.00 92.00 85 LYS A CA 1
ATOM 672 C C . LYS A 1 85 ? -6.714 -12.356 14.942 1.00 92.00 85 LYS A C 1
ATOM 674 O O . LYS A 1 85 ? -6.354 -12.947 15.960 1.00 92.00 85 LYS A O 1
ATOM 679 N N . ASN A 1 86 ? -6.172 -12.575 13.747 1.00 93.56 86 ASN A N 1
ATOM 680 C CA . ASN A 1 86 ? -5.172 -13.608 13.501 1.00 93.56 86 ASN A CA 1
ATOM 681 C C . ASN A 1 86 ? -3.789 -12.987 13.349 1.00 93.56 86 ASN A C 1
ATOM 683 O O . ASN A 1 86 ? -3.646 -11.903 12.789 1.00 93.56 86 ASN A O 1
ATOM 687 N N . ARG A 1 87 ? -2.775 -13.698 13.845 1.00 95.44 87 ARG A N 1
ATOM 688 C CA . ARG A 1 87 ? -1.378 -13.331 13.629 1.00 95.44 87 ARG A CA 1
ATOM 689 C C . ARG A 1 87 ? -0.978 -13.613 12.186 1.00 95.44 87 ARG A C 1
ATOM 691 O O . ARG A 1 87 ? -1.337 -14.658 11.638 1.00 95.44 87 ARG A O 1
ATOM 698 N N . GLU A 1 88 ? -0.207 -12.695 11.623 1.00 96.62 88 GLU A N 1
ATOM 699 C CA . GLU A 1 88 ? 0.425 -12.818 10.320 1.00 96.62 88 GLU A CA 1
ATOM 700 C C . GLU A 1 88 ? 1.240 -14.112 10.287 1.00 96.62 88 GLU A C 1
ATOM 702 O O . GLU A 1 88 ? 2.033 -14.396 11.191 1.00 96.62 88 GLU A O 1
ATOM 707 N N . GLN A 1 89 ? 1.057 -14.911 9.241 1.00 97.81 89 GLN A N 1
ATOM 708 C CA . GLN A 1 89 ? 1.920 -16.061 9.013 1.00 97.81 89 GLN A CA 1
ATOM 709 C C . GLN A 1 89 ? 3.295 -15.586 8.544 1.00 97.81 89 GLN A C 1
ATOM 711 O O . GLN A 1 89 ? 3.400 -14.790 7.610 1.00 97.81 89 GLN A O 1
ATOM 716 N N . ASN A 1 90 ? 4.355 -16.110 9.153 1.00 97.75 90 ASN A N 1
ATOM 717 C CA . ASN A 1 90 ? 5.699 -15.926 8.621 1.00 97.75 90 ASN A CA 1
ATOM 718 C C . ASN A 1 90 ? 5.835 -16.784 7.363 1.00 97.75 90 ASN A C 1
ATOM 720 O O . ASN A 1 90 ? 5.796 -18.012 7.438 1.00 97.75 90 ASN A O 1
ATOM 724 N N . ILE A 1 91 ? 5.976 -16.131 6.217 1.00 98.25 91 ILE A N 1
ATOM 725 C CA . ILE A 1 91 ? 6.097 -16.784 4.920 1.00 98.25 91 ILE A CA 1
ATOM 726 C C . ILE A 1 91 ? 7.586 -16.912 4.603 1.00 98.25 91 ILE A C 1
ATOM 728 O O . ILE A 1 91 ? 8.298 -15.915 4.471 1.00 98.25 91 ILE A O 1
ATOM 732 N N . SER A 1 92 ? 8.062 -18.150 4.504 1.00 98.12 92 SER A N 1
ATOM 733 C CA . SER A 1 92 ? 9.446 -18.430 4.124 1.00 98.12 92 SER A CA 1
ATOM 734 C C . SER A 1 92 ? 9.626 -18.404 2.610 1.00 98.12 92 SER A C 1
ATOM 736 O O . SER A 1 92 ? 8.709 -18.730 1.860 1.00 98.12 92 SER A O 1
ATOM 738 N N . TYR A 1 93 ? 10.831 -18.070 2.166 1.00 98.50 93 TYR A N 1
ATOM 739 C CA . TYR A 1 93 ? 11.208 -18.107 0.760 1.00 98.50 93 TYR A CA 1
ATOM 740 C C . TYR A 1 93 ? 12.649 -18.590 0.598 1.00 98.50 93 TYR A C 1
ATOM 742 O O . TYR A 1 93 ? 13.399 -18.730 1.569 1.00 98.50 93 TYR A O 1
ATOM 750 N N . GLU A 1 94 ? 13.039 -18.841 -0.644 1.00 98.44 94 GLU A N 1
ATOM 751 C CA . GLU A 1 94 ? 14.429 -19.038 -1.045 1.00 98.44 94 GLU A CA 1
ATOM 752 C C . GLU A 1 94 ? 14.754 -18.194 -2.274 1.00 98.44 94 GLU A C 1
ATOM 754 O O . GLU A 1 94 ? 13.924 -18.065 -3.170 1.00 98.44 94 GLU A O 1
ATOM 759 N N . ILE A 1 95 ? 15.953 -17.612 -2.315 1.00 98.44 95 ILE A N 1
ATOM 760 C CA . ILE A 1 95 ? 16.446 -16.917 -3.507 1.00 98.44 95 ILE A CA 1
ATOM 761 C C . ILE A 1 95 ? 16.804 -17.983 -4.541 1.00 98.44 95 ILE A C 1
ATOM 763 O O . ILE A 1 95 ? 17.628 -18.857 -4.267 1.00 98.44 95 ILE A O 1
ATOM 767 N N . VAL A 1 96 ? 16.189 -17.910 -5.718 1.00 98.56 96 VAL A N 1
ATOM 768 C CA . VAL A 1 96 ? 16.386 -18.879 -6.808 1.00 98.56 96 VAL A CA 1
ATOM 769 C C . VAL A 1 96 ? 17.114 -18.285 -8.010 1.00 98.56 96 VAL A C 1
ATOM 771 O O . VAL A 1 96 ? 17.714 -19.033 -8.781 1.00 98.56 96 VAL A O 1
ATOM 774 N N . ALA A 1 97 ? 17.098 -16.960 -8.165 1.00 98.50 97 ALA A N 1
ATOM 775 C CA . ALA A 1 97 ? 17.887 -16.254 -9.168 1.00 98.50 97 ALA A CA 1
ATOM 776 C C . ALA A 1 97 ? 18.143 -14.794 -8.764 1.00 98.50 97 ALA A C 1
ATOM 778 O O . ALA A 1 97 ? 17.445 -14.230 -7.922 1.00 98.50 97 ALA A O 1
ATOM 779 N N . GLU A 1 98 ? 19.128 -14.181 -9.414 1.00 98.62 98 GLU A N 1
ATOM 780 C CA . GLU A 1 98 ? 19.430 -12.754 -9.321 1.00 98.62 98 GLU A CA 1
ATOM 781 C C . GLU A 1 98 ? 19.553 -12.171 -10.732 1.00 98.62 98 GLU A C 1
ATOM 783 O O . GLU A 1 98 ? 20.086 -12.819 -11.638 1.00 98.62 98 GLU A O 1
ATOM 788 N N . TYR A 1 99 ? 19.100 -10.934 -10.908 1.00 98.62 99 TYR A N 1
ATOM 789 C CA . TYR A 1 99 ? 19.211 -10.170 -12.149 1.00 98.62 99 TYR A CA 1
ATOM 790 C C . TYR A 1 99 ? 19.846 -8.809 -11.859 1.00 98.62 99 TYR A C 1
ATOM 792 O O . TYR A 1 99 ? 19.651 -8.279 -10.765 1.00 98.62 99 TYR A O 1
ATOM 800 N N . PRO A 1 100 ? 20.597 -8.218 -12.802 1.00 98.44 100 PRO A N 1
ATOM 801 C CA . PRO A 1 100 ? 21.121 -6.873 -12.620 1.00 98.44 100 PRO A CA 1
ATOM 802 C C . PRO A 1 100 ? 19.985 -5.837 -12.628 1.00 98.44 100 PRO A C 1
ATOM 804 O O . PRO A 1 100 ? 19.028 -5.971 -13.390 1.00 98.44 100 PRO A O 1
ATOM 807 N N . HIS A 1 101 ? 20.131 -4.803 -11.804 1.00 98.38 101 HIS A N 1
ATOM 808 C CA . HIS A 1 101 ? 19.278 -3.613 -11.747 1.00 98.38 101 HIS A CA 1
ATOM 809 C C . HIS A 1 101 ? 20.172 -2.368 -11.792 1.00 98.38 101 HIS A C 1
ATOM 811 O O . HIS A 1 101 ? 21.325 -2.427 -11.354 1.00 98.38 101 HIS A O 1
ATOM 817 N N . ASP A 1 102 ? 19.692 -1.272 -12.382 1.00 97.75 102 ASP A N 1
ATOM 818 C CA . ASP A 1 102 ? 20.485 -0.045 -12.484 1.00 97.75 102 ASP A CA 1
ATOM 819 C C . ASP A 1 102 ? 20.505 0.666 -11.118 1.00 97.75 102 ASP A C 1
ATOM 821 O O . ASP A 1 102 ? 19.465 1.140 -10.659 1.00 97.75 102 ASP A O 1
ATOM 825 N N . PRO A 1 103 ? 21.669 0.786 -10.451 1.00 96.31 103 PRO A N 1
ATOM 826 C CA . PRO A 1 103 ? 21.749 1.423 -9.141 1.00 96.31 103 PRO A CA 1
ATOM 827 C C . PRO A 1 103 ? 21.524 2.943 -9.194 1.00 96.31 103 PRO A C 1
ATOM 829 O O . PRO A 1 103 ? 21.552 3.593 -8.153 1.00 96.31 103 PRO A O 1
ATOM 832 N N . ASN A 1 104 ? 21.321 3.542 -10.371 1.00 95.75 104 ASN A N 1
ATOM 833 C CA . ASN A 1 104 ? 20.931 4.948 -10.492 1.00 95.75 104 ASN A CA 1
ATOM 834 C C . ASN A 1 104 ? 19.413 5.166 -10.408 1.00 95.75 104 ASN A C 1
ATOM 836 O O . ASN A 1 104 ? 19.001 6.314 -10.245 1.00 95.75 104 ASN A O 1
ATOM 840 N N . ASN A 1 105 ? 18.606 4.103 -10.493 1.00 97.38 105 ASN A N 1
ATOM 841 C CA . ASN A 1 105 ? 17.151 4.211 -10.483 1.00 97.38 105 ASN A CA 1
ATOM 842 C C . ASN A 1 105 ? 16.618 4.213 -9.043 1.00 97.38 105 ASN A C 1
ATOM 844 O O . ASN A 1 105 ? 16.795 3.257 -8.279 1.00 97.38 105 ASN A O 1
ATOM 848 N N . PHE A 1 106 ? 15.942 5.293 -8.675 1.00 98.06 106 PHE A N 1
ATOM 849 C CA . PHE A 1 106 ? 15.192 5.447 -7.436 1.00 98.06 106 PHE A CA 1
ATOM 850 C C . PHE A 1 106 ? 13.798 4.839 -7.630 1.00 98.06 106 PHE A C 1
ATOM 852 O O . PHE A 1 106 ? 12.818 5.543 -7.865 1.00 98.06 106 PHE A O 1
ATOM 859 N N . LEU A 1 107 ? 13.734 3.506 -7.612 1.00 98.12 107 LEU A N 1
ATOM 860 C CA . LEU A 1 107 ? 12.536 2.752 -7.975 1.00 98.12 107 LEU A CA 1
ATOM 861 C C . LEU A 1 107 ? 11.334 3.070 -7.074 1.00 98.12 107 LEU A C 1
ATOM 863 O O . LEU A 1 107 ? 11.391 2.868 -5.859 1.00 98.12 107 LEU A O 1
ATOM 867 N N . GLU A 1 108 ? 10.215 3.445 -7.693 1.00 98.69 108 GLU A N 1
ATOM 868 C CA . GLU A 1 108 ? 8.930 3.687 -7.018 1.00 98.69 108 GLU A CA 1
ATOM 869 C C . GLU A 1 108 ? 7.776 2.807 -7.520 1.00 98.69 108 GLU A C 1
ATOM 871 O O . GLU A 1 108 ? 6.730 2.727 -6.880 1.00 98.69 108 GLU A O 1
ATOM 876 N N . GLY A 1 109 ? 7.946 2.111 -8.645 1.00 98.69 109 GLY A N 1
ATOM 877 C CA . GLY A 1 109 ? 6.975 1.129 -9.131 1.00 98.69 109 GLY A CA 1
ATOM 878 C C . GLY A 1 109 ? 7.635 0.085 -10.016 1.00 98.69 109 GLY A C 1
ATOM 879 O O . GLY A 1 109 ? 8.469 0.438 -10.855 1.00 98.69 109 GLY A O 1
ATOM 880 N N . PHE A 1 110 ? 7.272 -1.185 -9.843 1.00 98.81 110 PHE A N 1
ATOM 881 C CA . PHE A 1 110 ? 7.949 -2.303 -10.491 1.00 98.81 110 PHE A CA 1
ATOM 882 C C . PHE A 1 110 ? 6.951 -3.331 -11.017 1.00 98.81 110 PHE A C 1
ATOM 884 O O . PHE A 1 110 ? 6.237 -3.968 -10.261 1.00 98.81 110 PHE A O 1
ATOM 891 N N . LEU A 1 111 ? 6.915 -3.534 -12.332 1.00 98.56 111 LEU A N 1
ATOM 892 C CA . LEU A 1 111 ? 5.959 -4.442 -12.963 1.00 98.56 111 LEU A CA 1
ATOM 893 C C . LEU A 1 111 ? 6.663 -5.413 -13.901 1.00 98.56 111 LEU A C 1
ATOM 895 O O . LEU A 1 111 ? 7.617 -5.049 -14.593 1.00 98.56 111 LEU A O 1
ATOM 899 N N . LEU A 1 112 ? 6.117 -6.623 -14.017 1.00 98.56 112 LEU A N 1
ATOM 900 C CA . LEU A 1 112 ? 6.562 -7.623 -14.983 1.00 98.56 112 LEU A CA 1
ATOM 901 C C . LEU A 1 112 ? 5.397 -8.094 -15.863 1.00 98.56 112 LEU A C 1
ATOM 903 O O . LEU A 1 112 ? 4.367 -8.542 -15.372 1.00 98.56 112 LEU A O 1
ATOM 907 N N . GLU A 1 113 ? 5.588 -8.076 -17.183 1.00 97.44 113 GLU A N 1
ATOM 908 C CA . GLU A 1 113 ? 4.702 -8.750 -18.138 1.00 97.44 113 GLU A CA 1
ATOM 909 C C . GLU A 1 113 ? 5.537 -9.666 -19.043 1.00 97.44 113 GLU A C 1
ATOM 911 O O . GLU A 1 113 ? 6.325 -9.219 -19.885 1.00 97.44 113 GLU A O 1
ATOM 916 N N . GLY A 1 114 ? 5.402 -10.980 -18.851 1.00 96.12 114 GLY A N 1
ATOM 917 C CA . GLY A 1 114 ? 6.276 -11.959 -19.496 1.00 96.12 114 GLY A CA 1
ATOM 918 C C . GLY A 1 114 ? 7.719 -11.815 -19.005 1.00 96.12 114 GLY A C 1
ATOM 919 O O . GLY A 1 114 ? 8.009 -12.117 -17.854 1.00 96.12 114 GLY A O 1
ATOM 920 N N . ASN A 1 115 ? 8.625 -11.369 -19.880 1.00 97.00 115 ASN A N 1
ATOM 921 C CA . ASN A 1 115 ? 10.022 -11.069 -19.525 1.00 97.00 115 ASN A CA 1
ATOM 922 C C . ASN A 1 115 ? 10.352 -9.568 -19.632 1.00 97.00 115 ASN A C 1
ATOM 924 O O . ASN A 1 115 ? 11.522 -9.182 -19.652 1.00 97.00 115 ASN A O 1
ATOM 928 N N . MET A 1 116 ? 9.324 -8.733 -19.787 1.00 98.50 116 MET A N 1
ATOM 929 C CA . MET A 1 116 ? 9.454 -7.289 -19.909 1.00 98.50 116 MET A CA 1
ATOM 930 C C . MET A 1 116 ? 9.181 -6.643 -18.557 1.00 98.50 116 MET A C 1
ATOM 932 O O . MET A 1 116 ? 8.109 -6.843 -17.989 1.00 98.50 116 MET A O 1
ATOM 936 N N . VAL A 1 117 ? 10.141 -5.863 -18.081 1.00 98.81 117 VAL A N 1
ATOM 937 C CA . VAL A 1 117 ? 10.002 -5.019 -16.902 1.00 98.81 117 VAL A CA 1
ATOM 938 C C . VAL A 1 117 ? 9.508 -3.644 -17.327 1.00 98.81 117 VAL A C 1
ATOM 940 O O . VAL A 1 117 ? 9.978 -3.087 -18.328 1.00 98.81 117 VAL A O 1
ATOM 943 N N . TYR A 1 118 ? 8.575 -3.107 -16.550 1.00 98.75 118 TYR A N 1
ATOM 944 C CA . TYR A 1 118 ? 8.169 -1.710 -16.591 1.00 98.75 118 TYR A CA 1
ATOM 945 C C . TYR A 1 118 ? 8.450 -1.105 -15.225 1.00 98.75 118 TYR A C 1
ATOM 947 O O . TYR A 1 118 ? 8.004 -1.635 -14.211 1.00 98.75 118 TYR A O 1
ATOM 955 N N . GLU A 1 119 ? 9.197 -0.013 -15.209 1.00 98.69 119 GLU A N 1
ATOM 956 C CA . GLU A 1 119 ? 9.710 0.573 -13.981 1.00 98.69 119 GLU A CA 1
ATOM 957 C C . GLU A 1 119 ? 9.395 2.059 -13.936 1.00 98.69 119 GLU A C 1
ATOM 959 O O . GLU A 1 119 ? 9.651 2.796 -14.895 1.00 98.69 119 GLU A O 1
ATOM 964 N N . SER A 1 120 ? 8.809 2.479 -12.824 1.00 98.75 120 SER A N 1
ATOM 965 C CA . SER A 1 120 ? 8.655 3.878 -12.473 1.00 98.75 120 SER A CA 1
ATOM 966 C C . SER A 1 120 ? 9.827 4.292 -11.600 1.00 98.75 120 SER A C 1
ATOM 968 O O . SER A 1 120 ? 10.028 3.741 -10.520 1.00 98.75 120 SER A O 1
ATOM 970 N N . ASP A 1 121 ? 10.589 5.256 -12.091 1.00 98.19 121 ASP A N 1
ATOM 971 C CA . ASP A 1 121 ? 11.764 5.800 -11.427 1.00 98.19 121 ASP A CA 1
ATOM 972 C C . ASP A 1 121 ? 11.453 7.226 -10.955 1.00 98.19 121 ASP A C 1
ATOM 974 O O . ASP A 1 121 ? 10.910 8.032 -11.726 1.00 98.19 121 ASP A O 1
ATOM 978 N N . GLY A 1 122 ? 11.733 7.496 -9.681 1.00 97.12 122 GLY A N 1
ATOM 979 C CA . GLY A 1 122 ? 11.370 8.710 -8.955 1.00 97.12 122 GLY A CA 1
ATOM 980 C C . GLY A 1 122 ? 12.440 9.805 -8.987 1.00 97.12 122 GLY A C 1
ATOM 981 O O . GLY A 1 122 ? 13.332 9.828 -9.829 1.00 97.12 122 GLY A O 1
ATOM 982 N N . LEU A 1 123 ? 12.346 10.758 -8.056 1.00 95.75 123 LEU A N 1
ATOM 983 C CA . LEU A 1 123 ? 13.172 11.975 -7.934 1.00 95.75 123 LEU A CA 1
ATOM 984 C C . LEU A 1 123 ? 12.872 13.086 -8.951 1.00 95.75 123 LEU A C 1
ATOM 986 O O . LEU A 1 123 ? 12.795 12.892 -10.167 1.00 95.75 123 LEU A O 1
ATOM 990 N N . LYS A 1 124 ? 12.799 14.324 -8.444 1.00 93.56 124 LYS A N 1
ATOM 991 C CA . LYS A 1 124 ? 12.696 15.529 -9.282 1.00 93.56 124 LYS A CA 1
ATOM 992 C C . LYS A 1 124 ? 13.894 15.618 -10.226 1.00 93.56 124 LYS A C 1
ATOM 994 O O . LYS A 1 124 ? 15.028 15.385 -9.817 1.00 93.56 124 LYS A O 1
ATOM 999 N N . ASN A 1 125 ? 13.649 16.061 -11.457 1.00 95.81 125 ASN A N 1
ATOM 1000 C CA . ASN A 1 125 ? 14.599 16.142 -12.578 1.00 95.81 125 ASN A CA 1
ATOM 1001 C C . ASN A 1 125 ? 15.037 14.801 -13.193 1.00 95.81 125 ASN A C 1
ATOM 1003 O O . ASN A 1 125 ? 15.557 14.825 -14.309 1.00 95.81 125 ASN A O 1
ATOM 1007 N N . SER A 1 126 ? 14.812 13.674 -12.516 1.00 96.12 126 SER A N 1
ATOM 1008 C CA . SER A 1 126 ? 15.231 12.344 -12.983 1.00 96.12 126 SER A CA 1
ATOM 1009 C C . SER A 1 126 ? 14.060 11.425 -13.319 1.00 96.12 126 SER A C 1
ATOM 1011 O O . SER A 1 126 ? 14.241 10.498 -14.101 1.00 96.12 126 SER A O 1
ATOM 1013 N N . SER A 1 127 ? 12.865 11.733 -12.802 1.00 98.31 127 SER A N 1
ATOM 1014 C CA . SER A 1 127 ? 11.686 10.880 -12.924 1.00 98.31 127 SER A CA 1
ATOM 1015 C C . SER A 1 127 ? 11.383 10.450 -14.356 1.00 98.31 127 SER A C 1
ATOM 1017 O O . SER A 1 127 ? 11.353 11.267 -15.287 1.00 98.31 127 SER A O 1
ATOM 1019 N N . GLN A 1 128 ? 11.103 9.163 -14.527 1.00 98.31 128 GLN A N 1
ATOM 1020 C CA . GLN A 1 128 ? 10.893 8.543 -15.833 1.00 98.31 128 GLN A CA 1
ATOM 1021 C C . GLN A 1 128 ? 10.099 7.236 -15.718 1.00 98.31 128 GLN A C 1
ATOM 1023 O O . GLN A 1 128 ? 9.999 6.636 -14.653 1.00 98.31 128 GLN A O 1
ATOM 1028 N N . LEU A 1 129 ? 9.505 6.811 -16.830 1.00 98.69 129 LEU A N 1
ATOM 1029 C CA . LEU A 1 129 ? 8.955 5.471 -17.008 1.00 98.69 129 LEU A CA 1
ATOM 1030 C C . LEU A 1 129 ? 9.874 4.703 -17.961 1.00 98.69 129 LEU A C 1
ATOM 1032 O O . LEU A 1 129 ? 10.178 5.181 -19.059 1.00 98.69 129 LEU A O 1
ATOM 1036 N N . ILE A 1 130 ? 10.325 3.527 -17.544 1.00 98.50 130 ILE A N 1
ATOM 1037 C CA . ILE A 1 130 ? 11.345 2.736 -18.232 1.00 98.50 130 ILE A CA 1
ATOM 1038 C C . ILE A 1 130 ? 10.753 1.383 -18.611 1.00 98.50 130 ILE A C 1
ATOM 1040 O O . ILE A 1 130 ? 9.991 0.787 -17.855 1.00 98.50 130 ILE A O 1
ATOM 1044 N N . LYS A 1 131 ? 11.116 0.880 -19.789 1.00 98.62 131 LYS A N 1
ATOM 1045 C CA . LYS A 1 131 ? 10.797 -0.474 -20.245 1.00 98.62 131 LYS A CA 1
ATOM 1046 C C . LYS A 1 131 ? 12.069 -1.185 -20.668 1.00 98.62 131 LYS A C 1
ATOM 1048 O O . LYS A 1 131 ? 12.787 -0.684 -21.538 1.00 98.62 131 LYS A O 1
ATOM 1053 N N . TYR A 1 132 ? 12.335 -2.351 -20.096 1.00 98.62 132 TYR A N 1
ATOM 1054 C CA . TYR A 1 132 ? 13.536 -3.139 -20.375 1.00 98.62 132 TYR A CA 1
ATOM 1055 C C . TYR A 1 132 ? 13.285 -4.639 -20.201 1.00 98.62 132 TYR A C 1
ATOM 1057 O O . TYR A 1 132 ? 12.258 -5.068 -19.692 1.00 98.62 132 TYR A O 1
ATOM 1065 N N . THR A 1 133 ? 14.208 -5.469 -20.682 1.00 98.56 133 THR A N 1
ATOM 1066 C CA . THR A 1 133 ? 14.105 -6.928 -20.520 1.00 98.56 133 THR A CA 1
ATOM 1067 C C . THR A 1 133 ? 14.712 -7.349 -19.188 1.00 98.56 133 THR A C 1
ATOM 1069 O O . THR A 1 133 ? 15.844 -6.962 -18.900 1.00 98.56 133 THR A O 1
ATOM 1072 N N . LEU A 1 134 ? 14.012 -8.181 -18.412 1.00 98.62 134 LEU A N 1
ATOM 1073 C CA . LEU A 1 134 ? 14.555 -8.755 -17.178 1.00 98.62 134 LEU A CA 1
ATOM 1074 C C . LEU A 1 134 ? 15.899 -9.446 -17.466 1.00 98.62 134 LEU A C 1
ATOM 1076 O O . LEU A 1 134 ? 16.000 -10.256 -18.392 1.00 98.62 134 LEU A O 1
ATOM 1080 N N . GLY A 1 135 ? 16.931 -9.109 -16.690 1.00 98.19 135 GLY A N 1
ATOM 1081 C CA . GLY A 1 135 ? 18.308 -9.553 -16.940 1.00 98.19 135 GLY A CA 1
ATOM 1082 C C . GLY A 1 135 ? 19.197 -8.531 -17.664 1.00 98.19 135 GLY A C 1
ATOM 1083 O O . GLY A 1 135 ? 20.389 -8.781 -17.827 1.00 98.19 135 GLY A O 1
ATOM 1084 N N . SER A 1 136 ? 18.648 -7.390 -18.085 1.00 97.69 136 SER A N 1
ATOM 1085 C CA . SER A 1 136 ? 19.366 -6.275 -18.715 1.00 97.69 136 SER A CA 1
ATOM 1086 C C . SER A 1 136 ? 19.140 -4.985 -17.930 1.00 97.69 136 SER A C 1
ATOM 1088 O O . SER A 1 136 ? 18.042 -4.756 -17.447 1.00 97.69 136 SER A O 1
ATOM 1090 N N . ILE A 1 137 ? 20.150 -4.112 -17.884 1.00 97.31 137 ILE A N 1
ATOM 1091 C CA . ILE A 1 137 ? 20.023 -2.734 -17.367 1.00 97.31 137 ILE A CA 1
ATOM 1092 C C . ILE A 1 137 ? 19.850 -1.701 -18.484 1.00 97.31 137 ILE A C 1
ATOM 1094 O O . ILE A 1 137 ? 19.721 -0.515 -18.226 1.00 97.31 137 ILE A O 1
ATOM 1098 N N . THR A 1 138 ? 19.914 -2.119 -19.751 1.00 97.75 138 THR A N 1
ATOM 1099 C CA . THR A 1 138 ? 19.761 -1.206 -20.890 1.00 97.75 138 THR A CA 1
ATOM 1100 C C . THR A 1 138 ? 18.278 -1.005 -21.204 1.00 97.75 138 THR A C 1
ATOM 1102 O O . THR A 1 138 ? 17.617 -1.983 -21.582 1.00 97.75 138 THR A O 1
ATOM 1105 N N . PRO A 1 139 ? 17.755 0.234 -21.113 1.00 97.75 139 PRO A N 1
ATOM 1106 C CA . PRO A 1 139 ? 16.382 0.532 -21.492 1.00 97.75 139 PRO A CA 1
ATOM 1107 C C . PRO A 1 139 ? 16.119 0.272 -22.975 1.00 97.75 139 PRO A C 1
ATOM 1109 O O . PRO A 1 139 ? 16.933 0.604 -23.836 1.00 97.75 139 PRO A O 1
ATOM 1112 N N . ILE A 1 140 ? 14.943 -0.274 -23.276 1.00 98.44 140 ILE A N 1
ATOM 1113 C CA . ILE A 1 140 ? 14.395 -0.345 -24.637 1.00 98.44 140 ILE A CA 1
ATOM 1114 C C . ILE A 1 140 ? 13.653 0.955 -24.948 1.00 98.44 140 ILE A C 1
ATOM 1116 O O . ILE A 1 140 ? 13.799 1.514 -26.033 1.00 98.44 140 ILE A O 1
ATOM 1120 N N . ILE A 1 141 ? 12.844 1.426 -23.995 1.00 98.31 141 ILE A N 1
ATOM 1121 C CA . ILE A 1 141 ? 12.101 2.684 -24.083 1.00 98.31 141 ILE A CA 1
ATOM 1122 C C . ILE A 1 141 ? 12.227 3.409 -22.746 1.00 98.31 141 ILE A C 1
ATOM 1124 O O . ILE A 1 141 ? 12.133 2.788 -21.688 1.00 98.31 141 ILE A O 1
ATOM 1128 N N . THR A 1 142 ? 12.390 4.725 -22.816 1.00 98.25 142 THR A N 1
ATOM 1129 C CA . THR A 1 142 ? 12.332 5.627 -21.668 1.00 98.25 142 THR A CA 1
ATOM 1130 C C . THR A 1 142 ? 11.434 6.804 -22.023 1.00 98.25 142 THR A C 1
ATOM 1132 O O . THR A 1 142 ? 11.650 7.456 -23.047 1.00 98.25 142 THR A O 1
ATOM 1135 N N . GLU A 1 143 ? 10.458 7.103 -21.173 1.00 98.25 143 GLU A N 1
ATOM 1136 C CA . GLU A 1 143 ? 9.659 8.327 -21.235 1.00 98.25 143 GLU A CA 1
ATOM 1137 C C . GLU A 1 143 ? 9.978 9.177 -20.000 1.00 98.25 143 GLU A C 1
ATOM 1139 O O . GLU A 1 143 ? 9.672 8.796 -18.872 1.00 98.25 143 GLU A O 1
ATOM 1144 N N . LYS A 1 144 ? 10.636 10.323 -20.206 1.00 97.88 144 LYS A N 1
ATOM 1145 C CA . LYS A 1 144 ? 11.027 11.229 -19.117 1.00 97.88 144 LYS A CA 1
ATOM 1146 C C . LYS A 1 144 ? 9.868 12.116 -18.692 1.00 97.88 144 LYS A C 1
ATOM 1148 O O . LYS A 1 144 ? 9.147 12.643 -19.541 1.00 97.88 144 LYS A O 1
ATOM 1153 N N . GLN A 1 145 ? 9.763 12.368 -17.393 1.00 97.38 145 GLN A N 1
ATOM 1154 C CA . GLN A 1 145 ? 8.809 13.332 -16.865 1.00 97.38 145 GLN A CA 1
ATOM 1155 C C . GLN A 1 145 ? 9.337 14.770 -16.935 1.00 97.38 145 GLN A C 1
ATOM 1157 O O . GLN A 1 145 ? 10.549 15.005 -16.993 1.00 97.38 145 GLN A O 1
ATOM 1162 N N . PRO A 1 146 ? 8.440 15.773 -16.886 1.00 96.62 146 PRO A N 1
ATOM 1163 C CA . PRO A 1 146 ? 8.830 17.146 -16.598 1.00 96.62 146 PRO A CA 1
ATOM 1164 C C . PRO A 1 146 ? 9.629 17.249 -15.290 1.00 96.62 146 PRO A C 1
ATOM 1166 O O . PRO A 1 146 ? 9.321 16.586 -1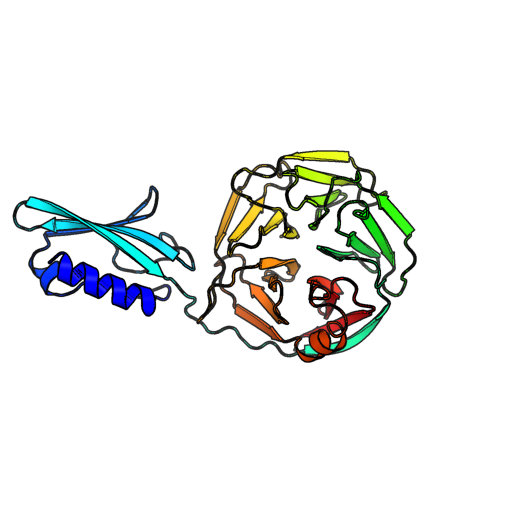4.308 1.00 96.62 146 PRO A O 1
ATOM 1169 N N . ALA A 1 147 ? 10.602 18.160 -15.236 1.00 96.75 147 ALA A N 1
ATOM 1170 C CA . ALA A 1 147 ? 11.575 18.243 -14.141 1.00 96.75 147 ALA A CA 1
ATOM 1171 C C . ALA A 1 147 ? 10.985 18.411 -12.721 1.00 96.75 147 ALA A C 1
ATOM 1173 O O . ALA A 1 147 ? 11.619 18.043 -11.736 1.00 96.75 147 ALA A O 1
ATOM 1174 N N . HIS A 1 148 ? 9.783 18.977 -12.600 1.00 96.19 148 HIS A N 1
ATOM 1175 C CA . HIS A 1 148 ? 9.116 19.210 -11.315 1.00 96.19 148 HIS A CA 1
ATOM 1176 C C . HIS A 1 148 ? 8.296 18.010 -10.812 1.00 96.19 148 HIS A C 1
ATOM 1178 O O . HIS A 1 148 ? 7.754 18.074 -9.705 1.00 96.19 148 HIS A O 1
ATOM 1184 N N . ILE A 1 149 ? 8.166 16.963 -11.627 1.00 98.06 149 ILE A N 1
ATOM 1185 C CA . ILE A 1 149 ? 7.441 15.742 -11.294 1.00 98.06 149 ILE A CA 1
ATOM 1186 C C . ILE A 1 149 ? 8.362 14.801 -10.526 1.00 98.06 149 ILE A C 1
ATOM 1188 O O . ILE A 1 149 ? 9.534 14.648 -10.873 1.00 98.06 149 ILE A O 1
ATOM 1192 N N . PHE A 1 150 ? 7.798 14.191 -9.489 1.00 98.38 150 PHE A N 1
ATOM 1193 C CA . PHE A 1 150 ? 8.342 13.017 -8.824 1.00 98.38 150 PHE A CA 1
ATOM 1194 C C . PHE A 1 150 ? 7.377 11.857 -9.115 1.00 98.38 150 PHE A C 1
ATOM 1196 O O . PHE A 1 150 ? 6.248 11.874 -8.617 1.00 98.38 150 PHE A O 1
ATOM 1203 N N . SER A 1 151 ? 7.783 10.925 -9.982 1.00 98.31 151 SER A N 1
ATOM 1204 C CA . SER A 1 151 ? 7.001 9.724 -10.315 1.00 98.31 151 SER A CA 1
ATOM 1205 C C . SER A 1 151 ? 6.982 8.743 -9.158 1.00 98.31 151 SER A C 1
ATOM 1207 O O . SER A 1 151 ? 7.990 8.596 -8.482 1.00 98.31 151 SER A O 1
ATOM 1209 N N . GLU A 1 152 ? 5.866 8.043 -8.995 1.00 98.69 152 GLU A N 1
ATOM 1210 C CA . GLU A 1 152 ? 5.658 7.057 -7.931 1.00 98.69 152 GLU A CA 1
ATOM 1211 C C . GLU A 1 152 ? 5.151 5.733 -8.530 1.00 98.69 152 GLU A C 1
ATOM 1213 O O . GLU A 1 152 ? 5.406 5.451 -9.702 1.00 98.69 152 GLU A O 1
ATOM 1218 N N . GLY A 1 153 ? 4.428 4.909 -7.782 1.00 98.62 153 GLY A N 1
ATOM 1219 C CA . GLY A 1 153 ? 3.919 3.609 -8.212 1.00 98.62 153 GLY A CA 1
ATOM 1220 C C . GLY A 1 153 ? 3.166 3.625 -9.542 1.00 98.62 153 GLY A C 1
ATOM 1221 O O . GLY A 1 153 ? 2.494 4.595 -9.919 1.00 98.62 153 GLY A O 1
ATOM 1222 N N . CYS A 1 154 ? 3.267 2.516 -10.272 1.00 98.75 154 CYS A N 1
ATOM 1223 C CA . CYS A 1 154 ? 2.621 2.337 -11.564 1.00 98.75 154 CYS A CA 1
ATOM 1224 C C . CYS A 1 154 ? 1.943 0.969 -11.676 1.00 98.75 154 CYS A C 1
ATOM 1226 O O . CYS A 1 154 ? 2.324 0.031 -10.997 1.00 98.75 154 CYS A O 1
ATOM 1228 N N . ALA A 1 155 ? 0.935 0.849 -12.541 1.00 98.88 155 ALA A N 1
ATOM 1229 C CA . ALA A 1 155 ? 0.198 -0.394 -12.756 1.00 98.88 155 ALA A CA 1
ATOM 1230 C C . ALA A 1 155 ? -0.187 -0.575 -14.225 1.00 98.88 155 ALA A C 1
ATOM 1232 O O . ALA A 1 155 ? -0.53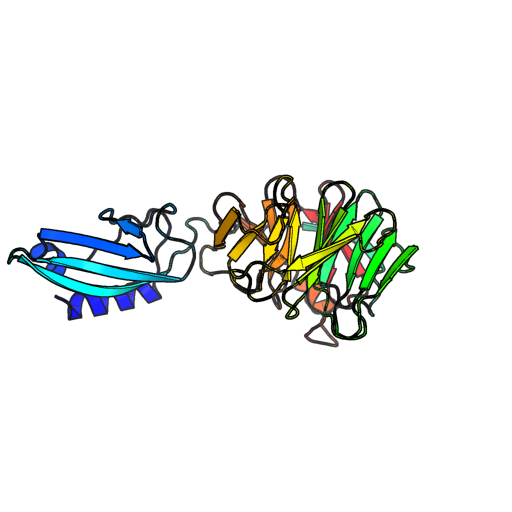1 0.390 -14.915 1.00 98.88 155 ALA A O 1
ATOM 1233 N N . ILE A 1 156 ? -0.190 -1.824 -14.694 1.00 98.75 156 ILE A N 1
ATOM 1234 C CA . ILE A 1 156 ? -0.691 -2.193 -16.022 1.00 98.75 156 ILE A CA 1
ATOM 1235 C C . ILE A 1 156 ? -2.165 -2.591 -15.924 1.00 98.75 156 ILE A C 1
ATOM 1237 O O . ILE A 1 156 ? -2.533 -3.473 -15.152 1.00 98.75 156 ILE A O 1
ATOM 1241 N N . ALA A 1 157 ? -3.001 -1.996 -16.776 1.00 98.56 157 ALA A N 1
ATOM 1242 C CA . ALA A 1 157 ? -4.369 -2.453 -17.001 1.00 98.56 157 ALA A CA 1
ATOM 1243 C C . ALA A 1 157 ? -4.674 -2.467 -18.506 1.00 98.56 157 ALA A C 1
ATOM 1245 O O . ALA A 1 157 ? -4.821 -1.427 -19.155 1.00 98.56 157 ALA A O 1
ATOM 1246 N N . GLY A 1 158 ? -4.747 -3.674 -19.075 1.00 97.56 158 GLY A N 1
ATOM 1247 C CA . GLY A 1 158 ? -4.882 -3.881 -20.517 1.00 97.56 158 GLY A CA 1
ATOM 1248 C C . GLY A 1 158 ? -3.662 -3.359 -21.285 1.00 97.56 158 GLY A C 1
ATOM 1249 O O . GLY A 1 158 ? -2.527 -3.763 -21.023 1.00 97.56 158 GLY A O 1
ATOM 1250 N N . ASP A 1 159 ? -3.903 -2.443 -22.223 1.00 97.94 159 ASP A N 1
ATOM 1251 C CA . ASP A 1 159 ? -2.864 -1.824 -23.060 1.00 97.94 159 ASP A CA 1
ATOM 1252 C C . ASP A 1 159 ? -2.329 -0.503 -22.485 1.00 97.94 159 ASP A C 1
ATOM 1254 O O . ASP A 1 159 ? -1.614 0.234 -23.167 1.00 97.94 159 ASP A O 1
ATOM 1258 N N . LYS A 1 160 ? -2.673 -0.182 -21.233 1.00 98.75 160 LYS A N 1
ATOM 1259 C CA . LYS A 1 160 ? -2.288 1.069 -20.574 1.00 98.75 160 LYS A CA 1
ATOM 1260 C C . LYS A 1 160 ? -1.404 0.831 -19.360 1.00 98.75 160 LYS A C 1
ATOM 1262 O O . LYS A 1 160 ? -1.556 -0.173 -18.665 1.00 98.75 160 LYS A O 1
ATOM 1267 N N . ILE A 1 161 ? -0.548 1.810 -19.088 1.00 98.88 161 ILE A N 1
ATOM 1268 C CA . ILE A 1 161 ? 0.138 1.972 -17.803 1.00 98.88 161 ILE A CA 1
ATOM 1269 C C . ILE A 1 161 ? -0.424 3.214 -17.124 1.00 98.88 161 ILE A C 1
ATOM 1271 O O . ILE A 1 161 ? -0.554 4.262 -17.755 1.00 98.88 161 ILE A O 1
ATOM 1275 N N . TYR A 1 162 ? -0.740 3.088 -15.846 1.00 98.88 162 TYR A N 1
ATOM 1276 C CA . TYR A 1 162 ? -1.124 4.183 -14.967 1.00 98.88 162 TYR A CA 1
ATOM 1277 C C . TYR A 1 162 ? 0.048 4.450 -14.031 1.00 98.88 162 TYR A C 1
ATOM 1279 O O . TYR A 1 162 ? 0.643 3.495 -13.549 1.00 98.88 162 TYR A O 1
ATOM 1287 N N . GLN A 1 163 ? 0.398 5.709 -13.792 1.00 98.81 163 GLN A N 1
ATOM 1288 C CA . GLN A 1 163 ? 1.510 6.092 -12.918 1.00 98.81 163 GLN A CA 1
ATOM 1289 C C . GLN A 1 163 ? 1.058 7.219 -11.998 1.00 98.81 163 GLN A C 1
ATOM 1291 O O . GLN A 1 163 ? 0.449 8.190 -12.461 1.00 98.81 163 GLN A O 1
ATOM 1296 N N . LEU A 1 164 ? 1.339 7.086 -10.709 1.00 98.75 164 LEU A N 1
ATOM 1297 C CA . LEU A 1 164 ? 1.087 8.125 -9.723 1.00 98.75 164 LEU A CA 1
ATOM 1298 C C . LEU A 1 164 ? 2.250 9.119 -9.666 1.00 98.75 164 LEU A C 1
ATOM 1300 O O . LEU A 1 164 ? 3.327 8.906 -10.224 1.00 98.75 164 LEU A O 1
ATOM 1304 N N . THR A 1 165 ? 2.011 10.225 -8.974 1.00 98.38 165 THR A N 1
ATOM 1305 C CA . THR A 1 165 ? 3.052 11.178 -8.592 1.00 98.38 165 THR A CA 1
ATOM 1306 C C . THR A 1 165 ? 2.961 11.445 -7.102 1.00 98.38 165 THR A C 1
ATOM 1308 O O . THR A 1 165 ? 1.868 11.369 -6.537 1.00 98.38 165 THR A O 1
ATOM 1311 N N . TYR A 1 166 ? 4.086 11.814 -6.495 1.00 98.06 166 TYR A N 1
ATOM 1312 C CA . TYR A 1 166 ? 4.194 11.968 -5.046 1.00 98.06 166 TYR A CA 1
ATOM 1313 C C . TYR A 1 166 ? 3.280 13.081 -4.519 1.00 98.06 166 TYR A C 1
ATOM 1315 O O . TYR A 1 166 ? 2.173 12.845 -4.041 1.00 98.06 166 TYR A O 1
ATOM 1323 N N . GLN A 1 167 ? 3.701 14.335 -4.687 1.00 96.38 167 GLN A N 1
ATOM 1324 C CA . GLN A 1 167 ? 3.004 15.509 -4.144 1.00 96.38 167 GLN A CA 1
ATOM 1325 C C . GLN A 1 167 ? 2.351 16.376 -5.225 1.00 96.38 167 GLN A C 1
ATOM 1327 O O . GLN A 1 167 ? 1.738 17.400 -4.922 1.00 96.38 167 GLN A O 1
ATOM 1332 N N . ASN A 1 168 ? 2.470 15.996 -6.501 1.00 95.38 168 ASN A N 1
ATOM 1333 C CA . ASN A 1 168 ? 1.966 16.807 -7.610 1.00 95.38 168 ASN A CA 1
ATOM 1334 C C . ASN A 1 168 ? 0.437 16.712 -7.790 1.00 95.38 168 ASN A C 1
ATOM 1336 O O . ASN A 1 168 ? -0.111 17.476 -8.582 1.00 95.38 168 ASN A O 1
ATOM 1340 N N . LYS A 1 169 ? -0.251 15.823 -7.052 1.00 95.94 169 LYS A N 1
ATOM 1341 C CA .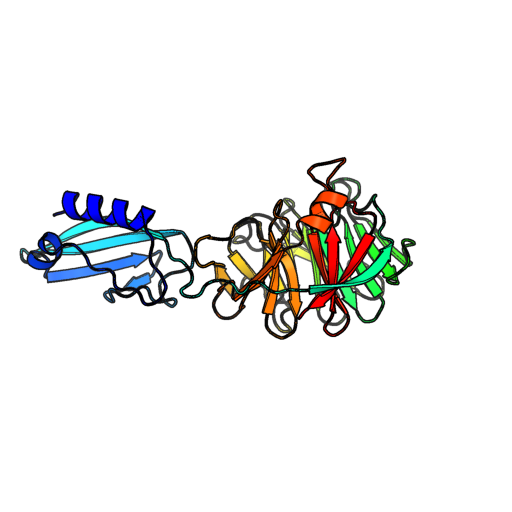 LYS A 1 169 ? -1.720 15.645 -7.072 1.00 95.94 169 LYS A CA 1
ATOM 1342 C C . LYS A 1 169 ? -2.296 15.284 -8.447 1.00 95.94 169 LYS A C 1
ATOM 1344 O O . LYS A 1 169 ? -3.458 15.565 -8.741 1.00 95.94 169 LYS A O 1
ATOM 1349 N N . LEU A 1 170 ? -1.504 14.613 -9.277 1.00 97.00 170 LEU A N 1
ATOM 1350 C CA . LEU A 1 170 ? -1.926 14.084 -10.572 1.00 97.00 170 LEU A CA 1
ATOM 1351 C C . LEU A 1 170 ? -1.385 12.668 -10.794 1.00 97.00 170 LEU A C 1
ATOM 1353 O O . LEU A 1 170 ? -0.469 12.220 -10.106 1.00 97.00 170 LEU A O 1
ATOM 1357 N N . GLY A 1 171 ? -1.934 11.975 -11.777 1.00 98.31 171 GLY A N 1
ATOM 1358 C CA . GLY A 1 171 ? -1.368 10.763 -12.341 1.00 98.31 171 GLY A CA 1
ATOM 1359 C C . GLY A 1 171 ? -1.375 10.818 -13.863 1.00 98.31 171 GLY A C 1
ATOM 1360 O O . GLY A 1 171 ? -2.037 11.653 -14.488 1.00 98.31 171 GLY A O 1
ATOM 1361 N N . PHE A 1 172 ? -0.625 9.909 -14.462 1.00 98.69 172 PHE A N 1
ATOM 1362 C CA . PHE A 1 172 ? -0.443 9.809 -15.900 1.00 98.69 172 PHE A CA 1
ATOM 1363 C C . PHE A 1 172 ? -0.977 8.481 -16.427 1.00 98.69 172 PHE A C 1
ATOM 1365 O O . PHE A 1 172 ? -0.960 7.465 -15.731 1.00 98.69 172 PHE A O 1
ATOM 1372 N N . ILE A 1 173 ? -1.431 8.493 -17.678 1.00 98.81 173 ILE A N 1
ATOM 1373 C CA . ILE A 1 173 ? -1.829 7.297 -18.420 1.00 98.81 173 ILE A CA 1
ATOM 1374 C C . ILE A 1 173 ? -0.965 7.217 -19.671 1.00 98.81 173 ILE A C 1
ATOM 1376 O O . ILE A 1 173 ? -0.899 8.179 -20.437 1.00 98.81 173 ILE A O 1
ATOM 1380 N N . TYR A 1 174 ? -0.351 6.065 -19.904 1.00 98.88 174 TYR A N 1
ATOM 1381 C CA . TYR A 1 174 ? 0.527 5.795 -21.038 1.00 98.88 174 TYR A CA 1
ATOM 1382 C C . TYR A 1 174 ? 0.003 4.638 -21.873 1.00 98.88 174 TYR A C 1
ATOM 1384 O O . TYR A 1 174 ? -0.652 3.732 -21.359 1.00 98.88 174 TYR A O 1
ATOM 1392 N N . ASP A 1 175 ? 0.350 4.635 -23.154 1.00 98.69 175 ASP A N 1
ATOM 1393 C CA . ASP A 1 175 ? 0.296 3.432 -23.978 1.00 98.69 175 ASP A CA 1
ATOM 1394 C C . ASP A 1 175 ? 1.421 2.478 -23.545 1.00 98.69 175 ASP A C 1
ATOM 1396 O O . ASP A 1 175 ? 2.597 2.842 -23.572 1.00 98.69 175 ASP A O 1
ATOM 1400 N N . LYS A 1 176 ? 1.083 1.248 -23.144 1.00 97.94 176 LYS A N 1
ATOM 1401 C CA . LYS A 1 176 ? 2.043 0.261 -22.607 1.00 97.94 176 LYS A CA 1
ATOM 1402 C C . LYS A 1 176 ? 3.122 -0.139 -23.621 1.00 97.94 176 LYS A C 1
ATOM 1404 O O . LYS A 1 176 ? 4.246 -0.503 -23.262 1.00 97.94 176 LYS A O 1
ATOM 1409 N N . ASN A 1 177 ? 2.803 -0.106 -24.911 1.00 97.12 177 ASN A N 1
ATOM 1410 C CA . ASN A 1 177 ? 3.720 -0.575 -25.945 1.00 97.12 177 ASN A CA 1
ATOM 1411 C C . ASN A 1 177 ? 4.817 0.448 -26.233 1.00 97.12 177 ASN A C 1
ATOM 1413 O O . ASN A 1 177 ? 5.980 0.062 -26.359 1.00 97.12 177 ASN A O 1
ATOM 1417 N N . THR A 1 178 ? 4.445 1.724 -26.293 1.00 97.94 178 THR A N 1
ATOM 1418 C CA . THR A 1 178 ? 5.298 2.847 -26.704 1.00 97.94 178 THR A CA 1
ATOM 1419 C C . THR A 1 178 ? 5.769 3.731 -25.551 1.00 97.94 178 THR A C 1
ATOM 1421 O O . THR A 1 178 ? 6.634 4.576 -25.766 1.00 97.94 178 THR A O 1
ATOM 1424 N N . LEU A 1 179 ? 5.188 3.567 -24.357 1.00 98.44 179 LEU A N 1
ATOM 1425 C CA . LEU A 1 179 ? 5.299 4.459 -23.195 1.00 98.44 179 LEU A CA 1
ATOM 1426 C C . LEU A 1 179 ? 4.904 5.913 -23.479 1.00 98.44 179 LEU A C 1
ATOM 1428 O O . LEU A 1 179 ? 5.224 6.807 -22.700 1.00 98.44 179 LEU A O 1
ATOM 1432 N N . LYS A 1 180 ? 4.202 6.192 -24.582 1.00 98.19 180 LYS A N 1
ATOM 1433 C CA . LYS A 1 180 ? 3.763 7.556 -24.878 1.00 98.19 180 LYS A CA 1
ATOM 1434 C C . LYS A 1 180 ? 2.611 7.939 -23.967 1.00 98.19 180 LYS A C 1
ATOM 1436 O O . LYS A 1 180 ? 1.625 7.208 -23.863 1.00 98.19 180 LYS A O 1
ATOM 1441 N N . LYS A 1 181 ? 2.732 9.107 -23.332 1.00 98.25 181 LYS A N 1
ATOM 1442 C CA . LYS A 1 181 ? 1.668 9.672 -22.502 1.00 98.25 181 LYS A CA 1
ATOM 1443 C C . LYS A 1 181 ? 0.418 9.901 -23.352 1.00 98.25 181 LYS A C 1
ATOM 1445 O O . LYS A 1 181 ? 0.461 10.617 -24.349 1.00 98.25 181 LYS A O 1
ATOM 1450 N N . LEU A 1 182 ? -0.685 9.301 -22.928 1.00 98.50 182 LEU A N 1
ATOM 1451 C CA . LEU A 1 182 ? -2.009 9.438 -23.525 1.00 98.50 182 LEU A CA 1
ATOM 1452 C C . LEU A 1 182 ? -2.793 10.571 -22.865 1.00 98.50 182 LEU A C 1
ATOM 1454 O O . LEU A 1 182 ? -3.417 11.374 -23.555 1.00 98.50 182 LEU A O 1
ATOM 1458 N N . SER A 1 183 ? -2.768 10.637 -21.533 1.00 98.25 183 SER A N 1
ATOM 1459 C CA . SER A 1 183 ? -3.512 11.635 -20.765 1.00 98.25 183 SER A CA 1
ATOM 1460 C C . SER A 1 183 ? -2.986 11.777 -19.337 1.00 98.25 183 SER A C 1
ATOM 1462 O O . SER A 1 183 ? -2.128 11.019 -18.886 1.00 98.25 183 SER A O 1
ATOM 1464 N N . GLU A 1 184 ? -3.548 12.748 -18.626 1.00 98.31 184 GLU A N 1
ATOM 1465 C CA . GLU A 1 184 ? -3.352 13.006 -17.199 1.00 98.31 184 GLU A CA 1
ATOM 1466 C C . GLU A 1 184 ? -4.698 12.922 -16.477 1.00 98.31 184 GLU A C 1
ATOM 1468 O O . GLU A 1 184 ? -5.749 13.127 -17.094 1.00 98.31 184 GLU A O 1
ATOM 1473 N N . PHE A 1 185 ? -4.673 12.642 -15.179 1.00 98.44 185 PHE A N 1
ATOM 1474 C CA . PHE A 1 185 ? -5.846 12.689 -14.310 1.00 98.44 185 PHE A CA 1
ATOM 1475 C C . PHE A 1 185 ? -5.481 13.312 -12.957 1.00 98.44 185 PHE A C 1
ATOM 1477 O O . PHE A 1 185 ? -4.371 13.094 -12.477 1.00 98.44 185 PHE A O 1
ATOM 1484 N N . PRO A 1 186 ? -6.371 14.085 -12.314 1.00 98.25 186 PRO A N 1
ATOM 1485 C CA . PRO A 1 186 ? -6.144 14.523 -10.940 1.00 98.25 186 PRO A CA 1
ATOM 1486 C C . PRO A 1 186 ? -6.241 13.332 -9.983 1.00 98.25 186 PRO A C 1
ATOM 1488 O O . PRO A 1 186 ? -7.109 12.470 -10.162 1.00 98.25 186 PRO A O 1
ATOM 1491 N N . LEU A 1 187 ? -5.393 13.292 -8.955 1.00 97.94 187 LEU A N 1
ATOM 1492 C CA . LEU A 1 187 ? -5.588 12.329 -7.869 1.00 97.94 187 LEU A CA 1
ATOM 1493 C C . LEU A 1 187 ? -6.906 12.636 -7.136 1.00 97.94 187 LEU A C 1
ATOM 1495 O O . LEU A 1 187 ? -7.271 13.811 -7.020 1.00 97.94 187 LEU A O 1
ATOM 1499 N N . PRO A 1 188 ? -7.625 11.611 -6.644 1.00 97.62 188 PRO A N 1
ATOM 1500 C CA . PRO A 1 188 ? -8.779 11.827 -5.779 1.00 97.62 188 PRO A CA 1
ATOM 1501 C C . PRO A 1 188 ? -8.417 12.661 -4.542 1.00 97.62 188 PRO A C 1
ATOM 1503 O O . PRO A 1 188 ? -7.285 12.614 -4.059 1.00 97.62 188 PRO A O 1
ATOM 1506 N N . ASN A 1 189 ? -9.383 13.408 -4.005 1.00 96.50 189 ASN A N 1
ATOM 1507 C CA . ASN A 1 189 ? -9.153 14.282 -2.847 1.00 96.50 189 ASN A CA 1
ATOM 1508 C C . ASN A 1 189 ? -8.820 13.495 -1.573 1.00 96.50 189 ASN A C 1
ATOM 1510 O O . ASN A 1 189 ? -8.156 14.021 -0.682 1.00 96.50 189 ASN A O 1
ATOM 1514 N N . GLU A 1 190 ? -9.293 12.254 -1.504 1.00 96.81 190 GLU A N 1
ATOM 1515 C CA . GLU A 1 190 ? -9.059 11.292 -0.433 1.00 96.81 190 GLU A CA 1
ATOM 1516 C C . GLU A 1 190 ? -7.580 10.887 -0.336 1.00 96.81 190 GLU A C 1
ATOM 1518 O O . GLU A 1 190 ? -7.118 10.533 0.742 1.00 96.81 190 GLU A O 1
ATOM 1523 N N . ILE A 1 191 ? -6.828 10.984 -1.439 1.00 96.50 191 ILE A N 1
ATOM 1524 C CA . ILE A 1 191 ? -5.425 10.570 -1.525 1.00 96.50 191 ILE A CA 1
ATOM 1525 C C . ILE A 1 191 ? -4.512 11.782 -1.323 1.00 96.50 191 ILE A C 1
ATOM 1527 O O . ILE A 1 191 ? -4.465 12.713 -2.139 1.00 96.50 191 ILE A O 1
ATOM 1531 N N . GLY A 1 192 ? -3.770 11.778 -0.214 1.00 91.56 192 GLY A N 1
ATOM 1532 C CA . GLY A 1 192 ? -2.813 12.821 0.165 1.00 91.56 192 GLY A CA 1
ATOM 1533 C C . GLY A 1 192 ? -1.615 12.904 -0.785 1.00 91.56 192 GLY A C 1
ATOM 1534 O O . GLY A 1 192 ? -1.321 13.965 -1.339 1.00 91.56 192 GLY A O 1
ATOM 1535 N N . GLU A 1 193 ? -0.982 11.772 -1.024 1.00 96.50 193 GLU A N 1
ATOM 1536 C CA . GLU A 1 193 ? 0.177 11.602 -1.894 1.00 96.50 193 GLU A CA 1
ATOM 1537 C C . GLU A 1 193 ? -0.028 10.323 -2.706 1.00 96.50 193 GLU A C 1
ATOM 1539 O O . GLU A 1 193 ? -0.747 9.431 -2.267 1.00 96.50 193 GLU A O 1
ATOM 1544 N N . GLY A 1 194 ? 0.553 10.219 -3.896 1.00 97.25 194 GLY A N 1
ATOM 1545 C CA . GLY A 1 194 ? 0.575 8.945 -4.615 1.00 97.25 194 GLY A CA 1
ATOM 1546 C C . GLY A 1 194 ? 1.831 8.173 -4.251 1.00 97.25 194 GLY A C 1
ATOM 1547 O O . GLY A 1 194 ? 2.904 8.719 -4.439 1.00 97.25 194 GLY A O 1
ATOM 1548 N N . TRP A 1 195 ? 1.712 6.960 -3.713 1.00 98.69 195 TRP A N 1
ATOM 1549 C CA . TRP A 1 195 ? 2.848 6.073 -3.428 1.00 98.69 195 TRP A CA 1
ATOM 1550 C C . TRP A 1 195 ? 2.738 4.849 -4.350 1.00 98.69 195 TRP A C 1
ATOM 1552 O O . TRP A 1 195 ? 2.853 4.997 -5.561 1.00 98.69 195 TRP A O 1
ATOM 1562 N N . GLY A 1 196 ? 2.422 3.657 -3.846 1.00 98.75 196 GLY A N 1
ATOM 1563 C CA . GLY A 1 196 ? 2.265 2.448 -4.658 1.00 98.75 196 GLY A CA 1
ATOM 1564 C C . GLY A 1 196 ? 0.980 2.407 -5.488 1.00 98.75 196 GLY A C 1
ATOM 1565 O O . GLY A 1 196 ? -0.036 3.022 -5.150 1.00 98.75 196 GLY A O 1
ATOM 1566 N N . LEU A 1 197 ? 1.010 1.629 -6.574 1.00 98.88 197 LEU A N 1
ATOM 1567 C CA . LEU A 1 197 ? -0.145 1.369 -7.431 1.00 98.88 197 LEU A CA 1
ATOM 1568 C C . LEU A 1 197 ? -0.086 -0.065 -7.967 1.00 98.88 197 LEU A C 1
ATOM 1570 O O . LEU A 1 197 ? 0.943 -0.483 -8.470 1.00 98.88 197 LEU A O 1
ATOM 1574 N N . THR A 1 198 ? -1.198 -0.794 -7.934 1.00 98.88 198 THR A N 1
ATOM 1575 C CA . THR A 1 198 ? -1.351 -2.081 -8.636 1.00 98.88 198 THR A CA 1
ATOM 1576 C C . THR A 1 198 ? -2.737 -2.183 -9.288 1.00 98.88 198 THR A C 1
ATOM 1578 O O . THR A 1 198 ? -3.545 -1.255 -9.192 1.00 98.88 198 THR A O 1
ATOM 1581 N N . PHE A 1 199 ? -3.040 -3.286 -9.974 1.00 98.81 199 PHE A N 1
ATOM 1582 C CA . PHE A 1 199 ? -4.339 -3.534 -10.607 1.00 98.81 199 PHE A CA 1
ATOM 1583 C C . PHE A 1 199 ? -4.918 -4.882 -10.163 1.00 98.81 199 PHE A C 1
ATOM 1585 O O . PHE A 1 199 ? -4.344 -5.933 -10.428 1.00 98.81 199 PHE A O 1
ATOM 1592 N N . ASP A 1 200 ? -6.097 -4.871 -9.533 1.00 98.25 200 ASP A N 1
ATOM 1593 C CA . ASP A 1 200 ? -6.725 -6.084 -8.971 1.00 98.25 200 ASP A CA 1
ATOM 1594 C C . ASP A 1 200 ? -7.530 -6.913 -9.997 1.00 98.25 200 ASP A C 1
ATOM 1596 O O . ASP A 1 200 ? -8.289 -7.816 -9.636 1.00 98.25 200 ASP A O 1
ATOM 1600 N N . GLY A 1 201 ? -7.413 -6.578 -11.286 1.00 97.88 201 GLY A N 1
ATOM 1601 C CA . GLY A 1 201 ? -8.239 -7.119 -12.368 1.00 97.88 201 GLY A CA 1
ATOM 1602 C C . GLY A 1 201 ? -9.533 -6.335 -12.627 1.00 97.88 201 GLY A C 1
ATOM 1603 O O . GLY A 1 201 ? -10.205 -6.586 -13.630 1.00 97.88 201 GLY A O 1
ATOM 1604 N N . LYS A 1 202 ? -9.890 -5.375 -11.765 1.00 98.12 202 LYS A N 1
ATOM 1605 C CA . LYS A 1 202 ? -11.091 -4.533 -11.891 1.00 98.12 202 LYS A CA 1
ATOM 1606 C C . LYS A 1 202 ? -10.826 -3.053 -11.606 1.00 98.12 202 LYS A C 1
ATOM 1608 O O . LYS A 1 202 ? -11.300 -2.199 -12.352 1.00 98.12 202 LYS A O 1
ATOM 1613 N N . ASN A 1 203 ? -10.118 -2.752 -10.530 1.00 98.75 203 ASN A N 1
ATOM 1614 C CA . ASN A 1 203 ? -9.801 -1.422 -10.036 1.00 98.75 203 ASN A CA 1
ATOM 1615 C C . ASN A 1 203 ? -8.285 -1.270 -9.971 1.00 98.75 203 ASN A C 1
ATOM 1617 O O . ASN A 1 203 ? -7.557 -2.235 -9.720 1.00 98.75 203 ASN A O 1
ATOM 1621 N N . LEU A 1 204 ? -7.819 -0.038 -10.131 1.00 98.94 204 LEU A N 1
ATOM 1622 C CA . LEU A 1 204 ? -6.482 0.299 -9.658 1.00 98.94 204 LEU A CA 1
ATOM 1623 C C . LEU A 1 204 ? -6.525 0.341 -8.129 1.00 98.94 204 LEU A C 1
ATOM 1625 O O . LEU A 1 204 ? -7.540 0.741 -7.558 1.00 98.94 204 LEU A O 1
ATOM 1629 N N . VAL A 1 205 ? -5.452 -0.064 -7.465 1.00 98.94 205 VAL A N 1
ATOM 1630 C CA . VAL A 1 205 ? -5.336 0.013 -6.006 1.00 98.94 205 VAL A CA 1
ATOM 1631 C C . VAL A 1 205 ? -4.117 0.845 -5.675 1.00 98.94 205 VAL A C 1
ATOM 1633 O O . VAL A 1 205 ? -3.029 0.492 -6.111 1.00 98.94 205 VAL A O 1
ATOM 1636 N N . ALA A 1 206 ? -4.314 1.941 -4.950 1.00 98.88 206 ALA A N 1
ATOM 1637 C CA . ALA A 1 206 ? -3.283 2.914 -4.620 1.00 98.88 206 ALA A CA 1
ATOM 1638 C C . ALA A 1 206 ? -3.018 2.980 -3.111 1.00 98.88 206 ALA A C 1
ATOM 1640 O O . ALA A 1 206 ? -3.913 2.697 -2.305 1.00 98.88 206 ALA A O 1
ATOM 1641 N N . THR A 1 207 ? -1.815 3.415 -2.747 1.00 98.75 207 THR A N 1
ATOM 1642 C CA . THR A 1 207 ? -1.424 3.823 -1.389 1.00 98.75 207 THR A CA 1
ATOM 1643 C C . THR A 1 207 ? -0.951 5.273 -1.376 1.00 98.75 207 THR A C 1
ATOM 1645 O O . THR A 1 207 ? -0.615 5.846 -2.413 1.00 98.75 207 THR A O 1
ATOM 1648 N N . ASP A 1 208 ? -0.939 5.864 -0.184 1.00 98.12 208 ASP A N 1
ATOM 1649 C CA . ASP A 1 208 ? -0.489 7.235 0.087 1.00 98.12 208 ASP A CA 1
ATOM 1650 C C . ASP A 1 208 ? 0.450 7.320 1.305 1.00 98.12 208 ASP A C 1
ATOM 1652 O O . ASP A 1 208 ? 0.593 8.380 1.911 1.00 98.12 208 ASP A O 1
ATOM 1656 N N . GLY A 1 209 ? 1.012 6.185 1.734 1.00 97.69 209 GLY A N 1
ATOM 1657 C CA . GLY A 1 209 ? 1.803 6.085 2.961 1.00 97.69 209 GLY A CA 1
ATOM 1658 C C . GLY A 1 209 ? 0.982 6.002 4.256 1.00 97.69 209 GLY A C 1
ATOM 1659 O O . GLY A 1 209 ? 1.553 5.774 5.326 1.00 97.69 209 GLY A O 1
ATOM 1660 N N . SER A 1 210 ? -0.349 6.120 4.218 1.00 97.75 210 SER A N 1
ATOM 1661 C CA . SER A 1 210 ? -1.204 5.759 5.358 1.00 97.75 210 SER A CA 1
ATOM 1662 C C . SER A 1 210 ? -1.334 4.234 5.495 1.00 97.75 210 SER A C 1
ATOM 1664 O O . SER A 1 210 ? -0.635 3.466 4.833 1.00 97.75 210 SER A O 1
ATOM 1666 N N . ASN A 1 211 ? -2.222 3.768 6.378 1.00 97.50 211 ASN A N 1
ATOM 1667 C CA . ASN A 1 211 ? -2.611 2.360 6.443 1.00 97.50 211 ASN A CA 1
ATOM 1668 C C . ASN A 1 211 ? -3.763 2.012 5.483 1.00 97.50 211 ASN A C 1
ATOM 1670 O O . ASN A 1 211 ? -4.345 0.939 5.617 1.00 97.50 211 ASN A O 1
ATOM 1674 N N . LYS A 1 212 ? -4.152 2.895 4.557 1.00 97.88 212 LYS A N 1
ATOM 1675 C CA . LYS A 1 212 ? -5.285 2.669 3.654 1.00 97.88 212 LYS A CA 1
ATOM 1676 C C . LYS A 1 212 ? -4.855 2.219 2.263 1.00 97.88 212 LYS A C 1
ATOM 1678 O O . LYS A 1 212 ? -3.875 2.689 1.695 1.00 97.88 212 LYS A O 1
ATOM 1683 N N . LEU A 1 213 ? -5.675 1.339 1.699 1.00 98.75 213 LEU A N 1
ATOM 1684 C CA . LEU A 1 213 ? -5.720 1.020 0.279 1.00 98.75 213 LEU A CA 1
ATOM 1685 C C . LEU A 1 213 ? -6.915 1.736 -0.353 1.00 98.75 213 LEU A C 1
ATOM 1687 O O . LEU A 1 213 ? -8.054 1.576 0.102 1.00 98.75 213 LEU A O 1
ATOM 1691 N N . TYR A 1 214 ? -6.668 2.460 -1.438 1.00 98.81 214 TYR A N 1
ATOM 1692 C CA . TYR A 1 214 ? -7.688 3.183 -2.193 1.00 98.81 214 TYR A CA 1
ATOM 1693 C C . TYR A 1 214 ? -7.940 2.480 -3.522 1.00 98.81 214 TYR A C 1
ATOM 1695 O O . TYR A 1 214 ? -7.058 2.386 -4.370 1.00 98.81 214 TYR A O 1
ATOM 1703 N N . PHE A 1 215 ? -9.156 1.985 -3.724 1.00 98.81 215 PHE A N 1
ATOM 1704 C CA . PHE A 1 215 ? -9.563 1.335 -4.965 1.00 98.81 215 PHE A CA 1
ATOM 1705 C C . PHE A 1 215 ? -10.147 2.395 -5.892 1.00 98.81 215 PHE A C 1
ATOM 1707 O O . PHE A 1 215 ? -11.173 2.998 -5.570 1.00 98.81 215 PHE A O 1
ATOM 1714 N N . LEU A 1 216 ? -9.504 2.614 -7.034 1.00 98.81 216 LEU A N 1
ATOM 1715 C CA . LEU A 1 216 ? -9.852 3.632 -8.019 1.00 98.81 216 LEU A CA 1
ATOM 1716 C C . LEU A 1 216 ? -10.536 2.994 -9.228 1.00 98.81 216 LEU A C 1
ATOM 1718 O O . LEU A 1 216 ? -10.121 1.934 -9.708 1.00 98.81 216 LEU A O 1
ATOM 1722 N N . ASP A 1 217 ? -11.562 3.657 -9.759 1.00 98.62 217 ASP A N 1
ATOM 1723 C CA . ASP A 1 217 ? -12.179 3.239 -11.020 1.00 98.62 217 ASP A CA 1
ATOM 1724 C C . ASP A 1 217 ? -11.147 3.327 -12.155 1.00 98.62 217 ASP A C 1
ATOM 1726 O O . ASP A 1 217 ? -10.677 4.407 -12.501 1.00 98.62 217 ASP A O 1
ATOM 1730 N N . VAL A 1 218 ? -10.800 2.199 -12.776 1.00 98.44 218 VAL A N 1
ATOM 1731 C CA . VAL A 1 218 ? -9.786 2.154 -13.845 1.00 98.44 218 VAL A CA 1
ATOM 1732 C C . VAL A 1 218 ? -10.157 3.006 -15.073 1.00 98.44 218 VAL A C 1
ATOM 1734 O O . VAL A 1 218 ? -9.276 3.467 -15.807 1.00 98.44 218 VAL A O 1
ATOM 1737 N N . ASN A 1 219 ? -11.453 3.257 -15.298 1.00 97.50 219 ASN A N 1
ATOM 1738 C CA . ASN A 1 219 ? -11.940 4.105 -16.391 1.00 97.50 219 ASN A CA 1
ATOM 1739 C C . ASN A 1 219 ? -11.994 5.590 -16.011 1.00 97.50 219 ASN A C 1
ATOM 1741 O O . ASN A 1 219 ? -12.041 6.442 -16.897 1.00 97.50 219 ASN A O 1
ATOM 1745 N N . ASN A 1 220 ? -11.992 5.900 -14.715 1.00 98.12 220 ASN A N 1
ATOM 1746 C CA . ASN A 1 220 ? -11.910 7.256 -14.185 1.00 98.12 220 ASN A CA 1
ATOM 1747 C C . ASN A 1 220 ? -11.092 7.261 -12.879 1.00 98.12 220 ASN A C 1
ATOM 1749 O O . ASN A 1 220 ? -11.679 7.287 -11.793 1.00 98.12 220 ASN A O 1
ATOM 1753 N N . PRO A 1 221 ? -9.747 7.248 -12.968 1.00 98.19 221 PRO A N 1
ATOM 1754 C CA . PRO A 1 221 ? -8.884 7.060 -11.798 1.00 98.19 221 PRO A CA 1
ATOM 1755 C C . PRO A 1 221 ? -8.973 8.176 -10.749 1.00 98.19 221 PRO A C 1
ATOM 1757 O O . PRO A 1 221 ? -8.514 8.006 -9.627 1.00 98.19 221 PRO A O 1
ATOM 1760 N N . SER A 1 222 ? -9.613 9.302 -11.073 1.00 98.44 222 SER A N 1
ATOM 1761 C CA . SER A 1 222 ? -9.925 10.375 -10.121 1.00 98.44 222 SER A CA 1
ATOM 1762 C C . SER A 1 222 ? -11.081 10.046 -9.170 1.00 98.44 222 SER A C 1
ATOM 1764 O O . SER A 1 222 ? -11.482 10.899 -8.382 1.00 98.44 222 SER A O 1
ATOM 1766 N N . LYS A 1 223 ? -11.655 8.839 -9.247 1.00 98.56 223 LYS A N 1
ATOM 1767 C CA . LYS A 1 223 ? -12.771 8.394 -8.410 1.00 98.56 223 LYS A CA 1
ATOM 1768 C C . LYS A 1 223 ? -12.371 7.203 -7.542 1.00 98.56 223 LYS A C 1
ATOM 1770 O O . LYS A 1 223 ? -12.175 6.101 -8.059 1.00 98.56 223 LYS A O 1
ATOM 1775 N N . VAL A 1 224 ? -12.378 7.401 -6.223 1.00 98.62 224 VAL A N 1
ATOM 1776 C CA . VAL A 1 224 ? -12.338 6.304 -5.247 1.00 98.62 224 VAL A CA 1
ATOM 1777 C C . VAL A 1 224 ? -13.688 5.587 -5.243 1.00 98.62 224 VAL A C 1
ATOM 1779 O O . VAL A 1 224 ? -14.749 6.205 -5.135 1.00 98.62 224 VAL A O 1
ATOM 1782 N N . VAL A 1 225 ? -13.663 4.265 -5.391 1.00 98.44 225 VAL A N 1
ATOM 1783 C CA . VAL A 1 225 ? -14.855 3.403 -5.322 1.00 98.44 225 VAL A CA 1
ATOM 1784 C C . VAL A 1 225 ? -14.902 2.567 -4.050 1.00 98.44 225 VAL A C 1
ATOM 1786 O O . VAL A 1 225 ? -15.966 2.054 -3.701 1.00 98.44 225 VAL A O 1
ATOM 1789 N N . ARG A 1 226 ? -13.766 2.412 -3.364 1.00 97.75 226 ARG A N 1
ATOM 1790 C CA . ARG A 1 226 ? -13.671 1.745 -2.066 1.00 97.75 226 ARG A CA 1
ATOM 1791 C C . ARG A 1 226 ? -12.393 2.161 -1.350 1.00 97.75 226 ARG A C 1
ATOM 1793 O O . ARG A 1 226 ? -11.345 2.243 -1.978 1.00 97.75 226 ARG A O 1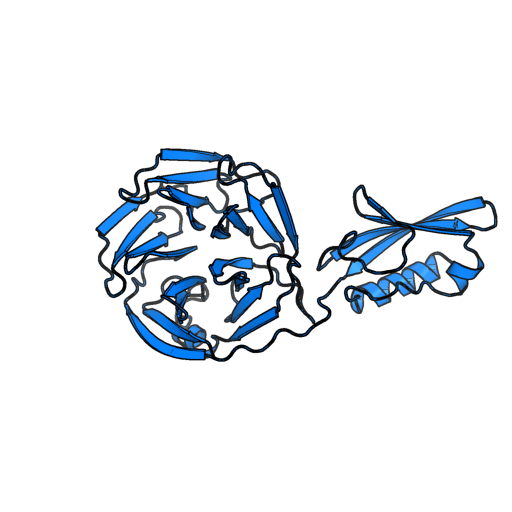
ATOM 1800 N N . GLU A 1 227 ? -12.478 2.311 -0.038 1.00 97.31 227 GLU A N 1
ATOM 1801 C CA . GLU A 1 227 ? -11.322 2.395 0.852 1.00 97.31 227 GLU A CA 1
ATOM 1802 C C . GLU A 1 227 ? -11.250 1.147 1.725 1.00 97.31 227 GLU A C 1
ATOM 1804 O O . GLU A 1 227 ? -12.271 0.508 2.009 1.00 97.31 227 GLU A O 1
ATOM 1809 N N . LEU A 1 228 ? -10.038 0.778 2.121 1.00 97.44 228 LEU A N 1
ATOM 1810 C CA . LEU A 1 228 ? -9.804 -0.348 3.008 1.00 97.44 228 LEU A CA 1
ATOM 1811 C C . LEU A 1 228 ? -8.587 -0.085 3.887 1.00 97.44 228 LEU A C 1
ATOM 1813 O O . LEU A 1 228 ? -7.465 -0.054 3.389 1.00 97.44 228 LEU A O 1
ATOM 1817 N N . ALA A 1 229 ? -8.805 0.057 5.190 1.00 97.50 229 ALA A N 1
ATOM 1818 C CA . ALA A 1 229 ? -7.719 0.089 6.158 1.00 97.50 229 ALA A CA 1
ATOM 1819 C C . ALA A 1 229 ? -7.041 -1.285 6.258 1.00 97.50 229 ALA A C 1
ATOM 1821 O O . ALA A 1 229 ? -7.710 -2.321 6.240 1.00 97.50 229 ALA A O 1
ATOM 1822 N N . VAL A 1 230 ? -5.720 -1.285 6.391 1.00 98.12 230 VAL A N 1
ATOM 1823 C CA . VAL A 1 230 ? -4.878 -2.462 6.585 1.00 98.12 230 VAL A CA 1
ATOM 1824 C C . VAL A 1 230 ? -4.485 -2.561 8.053 1.00 98.12 230 VAL A C 1
ATOM 1826 O O . VAL A 1 230 ? -4.131 -1.563 8.687 1.00 98.12 230 VAL A O 1
ATOM 1829 N N . GLY A 1 231 ? -4.549 -3.772 8.603 1.00 96.69 231 GLY A N 1
ATOM 1830 C CA . GLY A 1 231 ? -4.237 -4.022 10.006 1.00 96.69 231 GLY A CA 1
ATOM 1831 C C . GLY A 1 231 ? -3.649 -5.401 10.255 1.00 96.69 231 GLY A C 1
ATOM 1832 O O . GLY A 1 231 ? -4.034 -6.391 9.624 1.00 96.69 231 GLY A O 1
ATOM 1833 N N . GLY A 1 232 ? -2.722 -5.441 11.205 1.00 96.19 232 GLY A N 1
ATOM 1834 C CA . GLY A 1 232 ? -2.082 -6.639 11.719 1.00 96.19 232 GLY A CA 1
ATOM 1835 C C . GLY A 1 232 ? -2.545 -7.001 13.129 1.00 96.19 232 GLY A C 1
ATOM 1836 O O . GLY A 1 232 ? -3.440 -6.376 13.705 1.00 96.19 232 GLY A O 1
ATOM 1837 N N . TYR A 1 233 ? -1.963 -8.051 13.702 1.00 94.56 233 TYR A N 1
ATOM 1838 C CA . TYR A 1 233 ? -2.349 -8.588 15.011 1.00 94.56 233 TYR A CA 1
ATOM 1839 C C . TYR A 1 233 ? -1.882 -7.716 16.178 1.00 94.56 233 TYR A C 1
ATOM 1841 O O . TYR A 1 233 ? -2.581 -7.621 17.187 1.00 94.56 233 TYR A O 1
ATOM 1849 N N . ASN A 1 234 ? -0.700 -7.119 16.069 1.00 90.12 234 ASN A N 1
ATOM 1850 C CA . ASN A 1 234 ? -0.152 -6.216 17.085 1.00 90.12 234 ASN A CA 1
ATOM 1851 C C . ASN A 1 234 ? 0.099 -4.805 16.545 1.00 90.12 234 ASN A C 1
ATOM 1853 O O . ASN A 1 234 ? 0.285 -3.893 17.340 1.00 90.12 234 ASN A O 1
ATOM 1857 N N . ASP A 1 235 ? 0.101 -4.639 15.223 1.00 88.75 235 ASP A N 1
ATOM 1858 C CA . ASP A 1 235 ? 0.555 -3.423 14.568 1.00 88.75 235 ASP A CA 1
ATOM 1859 C C . ASP A 1 235 ? -0.479 -2.960 13.544 1.00 88.75 235 ASP A C 1
ATOM 1861 O O . ASP A 1 235 ? -1.096 -3.759 12.834 1.00 88.75 235 ASP A O 1
ATOM 1865 N N . ILE A 1 236 ? -0.647 -1.647 13.450 1.00 93.50 236 ILE A N 1
ATOM 1866 C CA . ILE A 1 236 ? -1.344 -1.014 12.337 1.00 93.50 236 ILE A CA 1
ATOM 1867 C C . ILE A 1 236 ? -0.269 -0.572 11.365 1.00 93.50 236 ILE A C 1
ATOM 1869 O O . ILE A 1 236 ? 0.537 0.306 11.667 1.00 93.50 236 ILE A O 1
ATOM 1873 N N . HIS A 1 237 ? -0.216 -1.241 10.220 1.00 90.25 237 HIS A N 1
ATOM 1874 C CA . HIS A 1 237 ? 0.830 -1.012 9.240 1.00 90.25 237 HIS A CA 1
ATOM 1875 C C . HIS A 1 237 ? 0.548 0.284 8.480 1.00 90.25 237 HIS A C 1
ATOM 1877 O O . HIS A 1 237 ? -0.259 0.307 7.555 1.00 90.25 237 HIS A O 1
ATOM 1883 N N . THR A 1 238 ? 1.195 1.367 8.904 1.00 94.94 238 THR A N 1
ATOM 1884 C CA . THR A 1 238 ? 1.329 2.602 8.122 1.00 94.94 238 THR A CA 1
ATOM 1885 C C . THR A 1 238 ? 2.516 2.485 7.169 1.00 94.94 238 THR A C 1
ATOM 1887 O O . THR A 1 238 ? 3.234 1.484 7.190 1.00 94.94 238 THR A O 1
ATOM 1890 N N . GLN A 1 239 ? 2.734 3.503 6.337 1.00 97.62 239 GLN A N 1
ATOM 1891 C CA . GLN A 1 239 ? 3.798 3.539 5.333 1.00 97.62 239 GLN A CA 1
ATOM 1892 C C . GLN A 1 239 ? 3.672 2.421 4.293 1.00 97.62 239 GLN A C 1
ATOM 1894 O O . GLN A 1 239 ? 4.681 1.906 3.809 1.00 97.62 239 GLN A O 1
ATOM 1899 N N . LEU A 1 240 ? 2.433 2.045 3.949 1.00 98.56 240 LEU A N 1
ATOM 1900 C CA . LEU A 1 240 ? 2.179 1.191 2.793 1.00 98.56 240 LEU A CA 1
ATOM 1901 C C . LEU A 1 240 ? 2.757 1.888 1.555 1.00 98.56 240 LEU A C 1
ATOM 1903 O O . LEU A 1 240 ? 2.368 3.016 1.248 1.00 98.56 240 LEU A O 1
ATOM 1907 N N . ASN A 1 241 ? 3.700 1.237 0.884 1.00 98.75 241 ASN A N 1
ATOM 1908 C CA . ASN A 1 241 ? 4.407 1.802 -0.258 1.00 98.75 241 ASN A CA 1
ATOM 1909 C C . ASN A 1 241 ? 4.068 1.012 -1.527 1.00 98.75 241 ASN A C 1
ATOM 1911 O O . ASN A 1 241 ? 2.879 0.847 -1.807 1.00 98.75 241 ASN A O 1
ATOM 1915 N N . GLU A 1 242 ? 5.062 0.535 -2.274 1.00 98.62 242 GLU A N 1
ATOM 1916 C CA . GLU A 1 242 ? 4.866 -0.193 -3.526 1.00 98.62 242 GLU A CA 1
ATOM 1917 C C . GLU A 1 242 ? 3.987 -1.443 -3.344 1.00 98.62 242 GLU A C 1
ATOM 1919 O O . GLU A 1 242 ? 4.006 -2.088 -2.286 1.00 98.62 242 GLU A O 1
ATOM 1924 N N . LEU A 1 243 ? 3.151 -1.714 -4.354 1.00 98.88 243 LEU A N 1
ATOM 1925 C CA . LEU A 1 243 ? 2.092 -2.714 -4.318 1.00 98.88 243 LEU A CA 1
ATOM 1926 C C . LEU A 1 243 ? 2.191 -3.677 -5.490 1.00 98.88 243 LEU A C 1
ATOM 1928 O O . LEU A 1 243 ? 2.379 -3.251 -6.623 1.00 98.88 243 LEU A O 1
ATOM 1932 N N . GLU A 1 244 ? 1.812 -4.929 -5.243 1.00 98.88 244 GLU A N 1
ATOM 1933 C CA . GLU A 1 244 ? 1.577 -5.893 -6.313 1.00 98.88 244 GLU A CA 1
ATOM 1934 C C . GLU A 1 244 ? 0.387 -6.808 -6.017 1.00 98.88 244 GLU A C 1
ATOM 1936 O O . GLU A 1 244 ? 0.277 -7.399 -4.939 1.00 98.88 244 GLU A O 1
ATOM 1941 N N . TYR A 1 245 ? -0.533 -6.942 -6.972 1.00 98.88 245 TYR A N 1
ATOM 1942 C CA . TYR A 1 245 ? -1.671 -7.848 -6.865 1.00 98.88 245 TYR A CA 1
ATOM 1943 C C . TYR A 1 245 ? -1.341 -9.193 -7.502 1.00 98.88 245 TYR A C 1
ATOM 1945 O O . TYR A 1 245 ? -1.121 -9.297 -8.707 1.00 98.88 245 TYR A O 1
ATOM 1953 N N . HIS A 1 246 ? -1.387 -10.258 -6.706 1.00 98.56 246 HIS A N 1
ATOM 1954 C CA . HIS A 1 246 ? -1.085 -11.597 -7.190 1.00 98.56 246 HIS A CA 1
ATOM 1955 C C . HIS A 1 246 ? -1.911 -12.665 -6.472 1.00 98.56 246 HIS A C 1
ATOM 1957 O O . HIS A 1 246 ? -2.054 -12.657 -5.246 1.00 98.56 246 HIS A O 1
ATOM 1963 N N . ASN A 1 247 ? -2.482 -13.593 -7.246 1.00 97.12 247 ASN A N 1
ATOM 1964 C CA . ASN A 1 247 ? -3.255 -14.742 -6.759 1.00 97.12 247 ASN A CA 1
ATOM 1965 C C . ASN A 1 247 ? -4.306 -14.395 -5.680 1.00 97.12 247 ASN A C 1
ATOM 1967 O O . ASN A 1 247 ? -4.506 -15.129 -4.711 1.00 97.12 247 ASN A O 1
ATOM 1971 N N . GLY A 1 248 ? -5.009 -13.270 -5.856 1.00 98.25 248 GLY A N 1
ATOM 1972 C CA . GLY A 1 248 ? -6.093 -12.844 -4.966 1.00 98.25 248 GLY A CA 1
ATOM 1973 C C . GLY A 1 248 ? -5.662 -12.024 -3.749 1.00 98.25 248 GLY A C 1
ATOM 1974 O O . GLY A 1 248 ? -6.529 -11.634 -2.963 1.00 98.25 248 GLY A O 1
ATOM 1975 N N . PHE A 1 249 ? -4.367 -11.756 -3.589 1.00 98.81 249 PHE A N 1
ATOM 1976 C CA . PHE A 1 249 ? -3.801 -10.975 -2.491 1.00 98.81 249 PHE A CA 1
ATOM 1977 C C . PHE A 1 249 ? -3.097 -9.726 -3.009 1.00 98.81 249 PHE A C 1
ATOM 1979 O O . PHE A 1 249 ? -2.665 -9.680 -4.157 1.00 98.81 249 PHE A O 1
ATOM 1986 N N . ILE A 1 250 ? -2.979 -8.726 -2.140 1.00 98.88 250 ILE A N 1
ATOM 1987 C CA . ILE A 1 250 ? -2.122 -7.563 -2.368 1.00 98.88 250 ILE A CA 1
ATOM 1988 C C . ILE A 1 250 ? -0.856 -7.763 -1.549 1.00 98.88 250 ILE A C 1
ATOM 1990 O O . ILE A 1 250 ? -0.928 -8.065 -0.357 1.00 98.88 250 ILE A O 1
ATOM 1994 N N . TYR A 1 251 ? 0.287 -7.599 -2.185 1.00 98.94 251 TYR A N 1
ATOM 1995 C CA . TYR A 1 251 ? 1.586 -7.536 -1.548 1.00 98.94 251 TYR A CA 1
ATOM 1996 C C . TYR A 1 251 ? 1.978 -6.071 -1.430 1.00 98.94 251 TYR A C 1
ATOM 1998 O O . TYR A 1 251 ? 1.745 -5.315 -2.364 1.00 98.94 251 TYR A O 1
ATOM 2006 N N . SER A 1 252 ? 2.505 -5.666 -0.279 1.00 98.88 252 SER A N 1
ATOM 2007 C CA . SER A 1 252 ? 2.905 -4.277 -0.044 1.00 98.88 252 SER A CA 1
ATOM 2008 C C . SER A 1 252 ? 4.274 -4.232 0.601 1.00 98.88 252 SER A C 1
ATOM 2010 O O . SER A 1 252 ? 4.491 -4.874 1.638 1.00 98.88 252 SER A O 1
ATOM 2012 N N . ASN A 1 253 ? 5.167 -3.423 0.041 1.00 98.88 253 ASN A N 1
ATOM 2013 C CA . ASN A 1 253 ? 6.302 -2.919 0.798 1.00 98.88 253 ASN A CA 1
ATOM 2014 C C . ASN A 1 253 ? 5.790 -2.013 1.918 1.00 98.88 253 ASN A C 1
ATOM 2016 O O . ASN A 1 253 ? 4.767 -1.339 1.765 1.00 98.88 253 ASN A O 1
ATOM 2020 N N . ILE A 1 254 ? 6.515 -1.995 3.033 1.00 98.56 254 ILE A N 1
ATOM 2021 C CA . ILE A 1 254 ? 6.350 -0.994 4.084 1.00 98.56 254 ILE A CA 1
ATOM 2022 C C . ILE A 1 254 ? 7.614 -0.140 4.086 1.00 98.56 254 ILE A C 1
ATOM 2024 O O . ILE A 1 254 ? 8.711 -0.674 4.265 1.00 98.56 254 ILE A O 1
ATOM 2028 N N . TRP A 1 255 ? 7.485 1.166 3.856 1.00 98.19 255 TRP A N 1
ATOM 2029 C CA . TRP A 1 255 ? 8.645 2.047 3.708 1.00 98.19 255 TRP A CA 1
ATOM 2030 C C . TRP A 1 255 ? 9.544 1.994 4.957 1.00 98.19 255 TRP A C 1
ATOM 2032 O O . TRP A 1 255 ? 9.070 1.907 6.092 1.00 98.19 255 TRP A O 1
ATOM 2042 N N . HIS A 1 256 ? 10.860 1.954 4.730 1.00 96.56 256 HIS A N 1
ATOM 2043 C CA . HIS A 1 256 ? 11.905 1.705 5.736 1.00 96.56 256 HIS A CA 1
ATOM 2044 C C . HIS A 1 256 ? 11.810 0.395 6.533 1.00 96.56 256 HIS A C 1
ATOM 2046 O O . HIS A 1 256 ? 12.559 0.215 7.496 1.00 96.56 256 HIS A O 1
ATOM 2052 N N . GLN A 1 257 ? 10.943 -0.543 6.157 1.00 97.44 257 GLN A N 1
ATOM 2053 C CA . GLN A 1 257 ? 10.895 -1.854 6.788 1.00 97.44 257 GLN A CA 1
ATOM 2054 C C . GLN A 1 257 ? 11.421 -2.934 5.842 1.00 97.44 257 GLN A C 1
ATOM 2056 O O . GLN A 1 257 ? 11.096 -2.942 4.656 1.00 97.44 257 GLN A O 1
ATOM 2061 N N . PRO A 1 258 ? 12.190 -3.906 6.353 1.00 97.62 258 PRO A N 1
ATOM 2062 C CA . PRO A 1 258 ? 12.795 -4.937 5.523 1.00 97.62 258 PRO A CA 1
ATOM 2063 C C . PRO A 1 258 ? 11.827 -6.099 5.268 1.00 97.62 258 PRO A C 1
ATOM 2065 O O . PRO A 1 258 ? 12.228 -7.258 5.270 1.00 97.62 258 PRO A O 1
ATOM 2068 N N . TYR A 1 259 ? 10.528 -5.838 5.138 1.00 98.38 259 TYR A N 1
ATOM 2069 C CA . TYR A 1 259 ? 9.537 -6.890 4.954 1.00 98.38 259 TYR A CA 1
ATOM 2070 C C . TYR A 1 259 ? 8.421 -6.476 4.004 1.00 98.38 259 TYR A C 1
ATOM 2072 O O . TYR A 1 259 ? 8.123 -5.296 3.833 1.00 98.38 259 TYR A O 1
ATOM 2080 N N . ILE A 1 260 ? 7.776 -7.486 3.427 1.00 98.88 260 ILE A N 1
ATOM 2081 C CA . ILE A 1 260 ? 6.588 -7.344 2.584 1.00 98.88 260 ILE A CA 1
ATOM 2082 C C . ILE A 1 260 ? 5.407 -7.984 3.304 1.00 98.88 260 ILE A C 1
ATOM 2084 O O . ILE A 1 260 ? 5.515 -9.098 3.829 1.00 98.88 260 ILE A O 1
ATOM 2088 N N . LEU A 1 261 ? 4.271 -7.294 3.323 1.00 98.75 261 LEU A N 1
ATOM 2089 C CA . LEU A 1 261 ? 3.015 -7.851 3.818 1.00 98.75 261 LEU A CA 1
ATOM 2090 C C . LEU A 1 261 ? 2.247 -8.532 2.697 1.00 98.75 261 LEU A C 1
ATOM 2092 O O . LEU A 1 261 ? 2.199 -8.028 1.582 1.00 98.75 261 LEU A O 1
ATOM 2096 N N . LYS A 1 262 ? 1.578 -9.636 3.027 1.00 98.75 262 LYS A N 1
ATOM 2097 C CA . LYS A 1 262 ? 0.525 -10.253 2.221 1.00 98.75 262 LYS A CA 1
ATOM 2098 C C . LYS A 1 262 ? -0.822 -9.878 2.829 1.00 98.75 262 LYS A C 1
ATOM 2100 O O . LYS A 1 262 ? -1.146 -10.310 3.936 1.00 98.75 262 LYS A O 1
ATOM 2105 N N . ILE A 1 263 ? -1.604 -9.090 2.107 1.00 98.81 263 ILE A N 1
ATOM 2106 C CA . ILE A 1 263 ? -2.836 -8.454 2.574 1.00 98.81 263 ILE A CA 1
ATOM 2107 C C . ILE A 1 263 ? -4.030 -9.082 1.861 1.00 98.81 263 ILE A C 1
ATOM 2109 O O . ILE A 1 263 ? -4.045 -9.232 0.636 1.00 98.81 263 ILE A O 1
ATOM 2113 N N . ASN A 1 264 ? -5.062 -9.441 2.623 1.00 98.31 264 ASN A N 1
ATOM 2114 C CA . ASN A 1 264 ? -6.338 -9.865 2.065 1.00 98.31 264 ASN A CA 1
ATOM 2115 C C . ASN A 1 264 ? -7.139 -8.631 1.609 1.00 98.31 264 ASN A C 1
ATOM 2117 O O . ASN A 1 264 ? -7.656 -7.898 2.457 1.00 98.31 264 ASN A O 1
ATOM 2121 N N . PRO A 1 265 ? -7.344 -8.410 0.297 1.00 98.00 265 PRO A N 1
ATOM 2122 C CA . PRO A 1 265 ? -8.014 -7.210 -0.199 1.00 98.00 265 PRO A CA 1
ATOM 2123 C C . PRO A 1 265 ? -9.506 -7.169 0.149 1.00 98.00 265 PRO A C 1
ATOM 2125 O O . PRO A 1 265 ? -10.155 -6.150 -0.060 1.00 98.00 265 PRO A O 1
ATOM 2128 N N . LYS A 1 266 ? -10.109 -8.248 0.655 1.00 96.56 266 LYS A N 1
ATOM 2129 C CA . LYS A 1 266 ? -11.516 -8.230 1.081 1.00 96.56 266 LYS A CA 1
ATOM 2130 C C . LYS A 1 266 ? -11.685 -7.662 2.484 1.00 96.56 266 LYS A C 1
ATOM 2132 O O . LYS A 1 266 ? -12.710 -7.041 2.741 1.00 96.56 266 LYS A O 1
ATOM 2137 N N . THR A 1 267 ? -10.710 -7.887 3.362 1.00 96.25 267 THR A N 1
ATOM 2138 C CA . THR A 1 267 ? -10.821 -7.574 4.794 1.00 96.25 267 THR A CA 1
ATOM 2139 C C . THR A 1 267 ? -9.823 -6.529 5.272 1.00 96.25 267 THR A C 1
ATOM 2141 O O . THR A 1 267 ? -10.080 -5.916 6.296 1.00 96.25 267 THR A O 1
ATOM 2144 N N . GLY A 1 268 ? -8.711 -6.321 4.560 1.00 97.00 268 GLY A N 1
ATOM 2145 C CA . GLY A 1 268 ? -7.601 -5.468 5.001 1.00 97.00 268 GLY A CA 1
ATOM 2146 C C . GLY A 1 268 ? -6.655 -6.173 5.976 1.00 97.00 268 GLY A C 1
ATOM 2147 O O . GLY A 1 268 ? -5.685 -5.594 6.448 1.00 97.00 268 GLY A O 1
ATOM 2148 N N . GLU A 1 269 ? -6.914 -7.442 6.287 1.00 97.62 269 GLU A N 1
ATOM 2149 C CA . GLU A 1 269 ? -6.086 -8.216 7.206 1.00 97.62 269 GLU A CA 1
ATOM 2150 C C . GLU A 1 269 ? -4.724 -8.511 6.570 1.00 97.62 269 GLU A C 1
ATOM 2152 O O . GLU A 1 269 ? -4.655 -9.087 5.475 1.00 97.62 269 GLU A O 1
ATOM 2157 N N . ALA A 1 270 ? -3.645 -8.165 7.270 1.00 98.19 270 ALA A N 1
ATOM 2158 C CA . ALA A 1 270 ? -2.324 -8.703 6.984 1.00 98.19 270 ALA A CA 1
ATOM 2159 C C . ALA A 1 270 ? -2.320 -10.191 7.371 1.00 98.19 270 ALA A C 1
ATOM 2161 O O . ALA A 1 270 ? -2.316 -10.555 8.543 1.00 98.19 270 ALA A O 1
ATOM 2162 N N . VAL A 1 271 ? -2.383 -11.073 6.373 1.00 98.25 271 VAL A N 1
ATOM 2163 C CA . VAL A 1 271 ? -2.458 -12.529 6.590 1.00 98.25 271 VAL A CA 1
ATOM 2164 C C . VAL A 1 271 ? -1.081 -13.184 6.621 1.00 98.25 271 VAL A C 1
ATOM 2166 O O . VAL A 1 271 ? -0.938 -14.306 7.107 1.00 98.25 271 VAL A O 1
ATOM 2169 N N . GLY A 1 272 ? -0.055 -12.501 6.116 1.00 98.12 272 GLY A N 1
ATOM 2170 C CA . GLY A 1 272 ? 1.310 -13.000 6.142 1.00 98.12 272 GLY A CA 1
ATOM 2171 C C . GLY A 1 272 ? 2.361 -11.919 5.955 1.00 98.12 272 GLY A C 1
ATOM 2172 O O . GLY A 1 272 ? 2.057 -10.799 5.546 1.00 98.12 272 GLY A O 1
ATOM 2173 N N . LYS A 1 273 ? 3.601 -12.279 6.267 1.00 98.25 273 LYS A N 1
ATOM 2174 C CA . LYS A 1 273 ? 4.764 -11.395 6.257 1.00 98.25 273 LYS A CA 1
ATOM 2175 C C . LYS A 1 273 ? 5.985 -12.149 5.734 1.00 98.25 273 LYS A C 1
ATOM 2177 O O . LYS A 1 273 ? 6.267 -13.254 6.198 1.00 98.25 273 LYS A O 1
ATOM 2182 N N . LEU A 1 274 ? 6.692 -11.550 4.780 1.00 98.62 274 LEU A N 1
ATOM 2183 C CA . LEU A 1 274 ? 7.955 -12.043 4.227 1.00 98.62 274 LEU A CA 1
ATOM 2184 C C . LEU A 1 274 ? 9.090 -11.147 4.724 1.00 98.62 274 LEU A C 1
ATOM 2186 O O . LEU A 1 274 ? 9.053 -9.943 4.488 1.00 98.62 274 LEU A O 1
ATOM 2190 N N . ASP A 1 275 ? 10.078 -11.719 5.410 1.00 98.44 275 ASP A N 1
ATOM 2191 C CA . ASP A 1 275 ? 11.208 -10.984 5.993 1.00 98.44 275 ASP A CA 1
ATOM 2192 C C . ASP A 1 275 ? 12.438 -11.009 5.068 1.00 98.44 275 ASP A C 1
ATOM 2194 O O . ASP A 1 275 ? 13.033 -12.058 4.811 1.00 98.44 275 ASP A O 1
ATOM 2198 N N . PHE A 1 276 ? 12.833 -9.837 4.582 1.00 98.44 276 PHE A N 1
ATOM 2199 C CA . PHE A 1 276 ? 13.961 -9.597 3.684 1.00 98.44 276 PHE A CA 1
ATOM 2200 C C . PHE A 1 276 ? 15.153 -8.915 4.368 1.00 98.44 276 PHE A C 1
ATOM 2202 O O . PHE A 1 276 ? 16.060 -8.466 3.672 1.00 98.44 276 PHE A O 1
ATOM 2209 N N . THR A 1 277 ? 15.218 -8.899 5.707 1.00 97.88 277 THR A N 1
ATOM 2210 C CA . THR A 1 277 ? 16.268 -8.216 6.497 1.00 97.88 277 THR A CA 1
ATOM 2211 C C . THR A 1 277 ? 17.672 -8.450 5.962 1.00 97.88 277 THR A C 1
ATOM 2213 O O . THR A 1 277 ? 18.392 -7.489 5.715 1.00 97.88 277 THR A O 1
ATOM 2216 N N . LYS A 1 278 ? 18.046 -9.705 5.691 1.00 96.00 278 LYS A N 1
ATOM 2217 C CA . LYS A 1 278 ? 19.390 -10.031 5.190 1.00 96.00 278 LYS A CA 1
ATOM 2218 C C . LYS A 1 278 ? 19.702 -9.362 3.850 1.00 96.00 278 LYS A C 1
ATOM 2220 O O . LYS A 1 278 ? 20.777 -8.800 3.690 1.00 96.00 278 LYS A O 1
ATOM 2225 N N . ILE A 1 279 ? 18.761 -9.404 2.906 1.00 96.06 279 ILE A N 1
ATOM 2226 C CA . ILE A 1 279 ? 18.948 -8.799 1.582 1.00 96.06 279 ILE A CA 1
ATOM 2227 C C . ILE A 1 279 ? 18.948 -7.272 1.711 1.00 96.06 279 ILE A C 1
ATOM 2229 O O . ILE A 1 279 ? 19.797 -6.608 1.125 1.00 96.06 279 ILE A O 1
ATOM 2233 N N . THR A 1 280 ? 18.058 -6.695 2.521 1.00 96.44 280 THR A N 1
ATOM 2234 C CA . THR A 1 280 ? 18.035 -5.246 2.761 1.00 96.44 280 THR A CA 1
ATOM 2235 C C . THR A 1 280 ? 19.353 -4.753 3.365 1.00 96.44 280 THR A C 1
ATOM 2237 O O . THR A 1 280 ? 19.957 -3.827 2.834 1.00 96.44 280 THR A O 1
ATOM 2240 N N . GLU A 1 281 ? 19.876 -5.416 4.398 1.00 94.44 281 GLU A N 1
ATOM 2241 C CA . GLU A 1 281 ? 21.161 -5.064 5.024 1.00 94.44 281 GLU A CA 1
ATOM 2242 C C . GLU A 1 281 ? 22.349 -5.111 4.051 1.00 94.44 281 GLU A C 1
ATOM 2244 O O . GLU A 1 281 ? 23.320 -4.374 4.224 1.00 94.44 281 GLU A O 1
ATOM 2249 N N . GLU A 1 282 ? 22.302 -5.962 3.025 1.00 92.69 282 GLU A N 1
ATOM 2250 C CA . GLU A 1 282 ? 23.343 -6.036 2.000 1.00 92.69 282 GLU A CA 1
ATOM 2251 C C . GLU A 1 282 ? 23.329 -4.842 1.038 1.00 92.69 282 GLU A C 1
ATOM 2253 O O . GLU A 1 282 ? 24.397 -4.466 0.553 1.00 92.69 282 GLU A O 1
ATOM 2258 N N . ASN A 1 283 ? 22.164 -4.228 0.807 1.00 93.69 283 ASN A N 1
ATOM 2259 C CA . ASN A 1 283 ? 21.964 -3.196 -0.216 1.00 93.69 283 ASN A CA 1
ATOM 2260 C C . ASN A 1 283 ? 21.798 -1.769 0.361 1.00 93.69 283 ASN A C 1
ATOM 2262 O O . ASN A 1 283 ? 22.073 -0.800 -0.340 1.00 93.69 283 ASN A O 1
ATOM 2266 N N . THR A 1 284 ? 21.437 -1.612 1.642 1.00 87.12 284 THR A N 1
ATOM 2267 C CA . THR A 1 284 ? 21.227 -0.303 2.313 1.00 87.12 284 THR A CA 1
ATOM 2268 C C . THR A 1 284 ? 22.492 0.250 3.006 1.00 87.12 284 THR A C 1
ATOM 2270 O O . THR A 1 284 ? 22.425 1.185 3.799 1.00 87.12 284 THR A O 1
ATOM 2273 N N . LYS A 1 285 ? 23.681 -0.329 2.772 1.00 76.50 285 LYS A N 1
ATOM 2274 C CA . LYS A 1 285 ? 24.900 0.013 3.545 1.00 76.50 285 LYS A CA 1
ATOM 2275 C C . LYS A 1 285 ? 25.382 1.452 3.358 1.00 76.50 285 LYS A C 1
ATOM 2277 O O . LYS A 1 285 ? 25.920 2.026 4.304 1.00 76.50 285 LYS A O 1
ATOM 2282 N N . ASP A 1 286 ? 25.197 2.003 2.164 1.00 80.50 286 ASP A N 1
ATOM 2283 C CA . ASP A 1 286 ? 25.786 3.287 1.773 1.00 80.50 286 ASP A CA 1
ATOM 2284 C C . ASP A 1 286 ? 24.804 4.465 1.893 1.00 80.50 286 ASP A C 1
ATOM 2286 O O . ASP A 1 286 ? 25.235 5.600 2.095 1.00 80.50 286 ASP A O 1
ATOM 2290 N N . ASP A 1 287 ? 23.494 4.201 1.838 1.00 89.62 287 ASP A N 1
ATOM 2291 C CA . ASP A 1 287 ? 22.437 5.203 1.985 1.00 89.62 287 ASP A CA 1
ATOM 2292 C C . ASP A 1 287 ? 21.183 4.569 2.609 1.00 89.62 287 ASP A C 1
ATOM 2294 O O . ASP A 1 287 ? 20.781 3.461 2.253 1.00 89.62 287 ASP A O 1
ATOM 2298 N N . LYS A 1 288 ? 20.547 5.288 3.538 1.00 89.88 288 LYS A N 1
ATOM 2299 C CA . LYS A 1 288 ? 19.332 4.844 4.233 1.00 89.88 288 LYS A CA 1
ATOM 2300 C C . LYS A 1 288 ? 18.093 4.872 3.346 1.00 89.88 288 LYS A C 1
ATOM 2302 O O . LYS A 1 288 ? 17.119 4.215 3.702 1.00 89.88 288 LYS A O 1
ATOM 2307 N N . GLU A 1 289 ? 18.135 5.602 2.234 1.00 93.19 289 GLU A N 1
ATOM 2308 C CA . GLU A 1 289 ? 17.068 5.631 1.233 1.00 93.19 289 GLU A CA 1
ATOM 2309 C C . GLU A 1 289 ? 17.164 4.476 0.233 1.00 93.19 289 GLU A C 1
ATOM 2311 O O . GLU A 1 289 ? 16.212 4.243 -0.506 1.00 93.19 289 GLU A O 1
ATOM 2316 N N . HIS A 1 290 ? 18.249 3.687 0.249 1.00 94.62 290 HIS A N 1
ATOM 2317 C CA . HIS A 1 290 ? 18.366 2.458 -0.543 1.00 94.62 290 HIS A CA 1
ATOM 2318 C C . HIS A 1 290 ? 17.561 1.315 0.095 1.00 94.62 290 HIS A C 1
ATOM 2320 O O . HIS A 1 290 ? 18.098 0.279 0.506 1.00 94.62 290 HIS A O 1
ATOM 2326 N N . VAL A 1 291 ? 16.259 1.530 0.250 1.00 97.31 291 VAL A N 1
ATOM 2327 C CA . VAL A 1 291 ? 15.331 0.627 0.934 1.00 97.31 291 VAL A CA 1
ATOM 2328 C C . VAL A 1 291 ? 14.709 -0.383 -0.023 1.00 97.31 291 VAL A C 1
ATOM 2330 O O . VAL A 1 291 ? 14.621 -0.155 -1.228 1.00 97.31 291 VAL A O 1
ATOM 2333 N N . LEU A 1 292 ? 14.234 -1.491 0.549 1.00 98.62 292 LEU A N 1
ATOM 2334 C CA . LEU A 1 292 ? 13.376 -2.464 -0.124 1.00 98.62 292 LEU A CA 1
ATOM 2335 C C . LEU A 1 292 ? 12.118 -1.758 -0.665 1.00 98.62 292 LEU A C 1
ATOM 2337 O O . LEU A 1 292 ? 11.345 -1.201 0.116 1.00 98.62 292 LEU A O 1
ATOM 2341 N N . ASN A 1 293 ? 11.930 -1.788 -1.982 1.00 98.69 293 ASN A N 1
ATOM 2342 C CA . ASN A 1 293 ? 10.789 -1.206 -2.688 1.00 98.69 293 ASN A CA 1
ATOM 2343 C C . ASN A 1 293 ? 10.718 -1.819 -4.094 1.00 98.69 293 ASN A C 1
ATOM 2345 O O . ASN A 1 293 ? 11.741 -1.863 -4.775 1.00 98.69 293 ASN A O 1
ATOM 2349 N N . GLY A 1 294 ? 9.547 -2.287 -4.518 1.00 98.50 294 GLY A N 1
ATOM 2350 C CA . GLY A 1 294 ? 9.346 -2.938 -5.813 1.00 98.50 294 GLY A CA 1
ATOM 2351 C C . GLY A 1 294 ? 9.070 -4.430 -5.680 1.00 98.50 294 GLY A C 1
ATOM 2352 O O . GLY A 1 294 ? 9.925 -5.199 -5.218 1.00 98.50 294 GLY A O 1
ATOM 2353 N N . ILE A 1 295 ? 7.882 -4.835 -6.122 1.00 98.88 295 ILE A N 1
ATOM 2354 C CA . ILE A 1 295 ? 7.378 -6.204 -6.076 1.00 98.88 295 ILE A CA 1
ATOM 2355 C C . ILE A 1 295 ? 6.771 -6.534 -7.436 1.00 98.88 295 ILE A C 1
ATOM 2357 O O . ILE A 1 295 ? 5.898 -5.839 -7.923 1.00 98.88 295 ILE A O 1
ATOM 2361 N N . ALA A 1 296 ? 7.181 -7.643 -8.036 1.00 98.75 296 ALA A N 1
ATOM 2362 C CA . ALA A 1 296 ? 6.504 -8.192 -9.210 1.00 98.75 296 ALA A CA 1
ATOM 2363 C C . ALA A 1 296 ? 6.425 -9.714 -9.098 1.00 98.75 296 ALA A C 1
ATOM 2365 O O . ALA A 1 296 ? 7.109 -10.314 -8.268 1.00 98.75 296 ALA A O 1
ATOM 2366 N N . PHE A 1 297 ? 5.634 -10.374 -9.944 1.00 98.62 297 PHE A N 1
ATOM 2367 C CA . PHE A 1 297 ? 5.591 -11.840 -9.990 1.00 98.62 297 PHE A CA 1
ATOM 2368 C C . PHE A 1 297 ? 5.970 -12.411 -11.354 1.00 98.62 297 PHE A C 1
ATOM 2370 O O . PHE A 1 297 ? 5.496 -11.977 -12.403 1.00 98.62 297 PHE A O 1
ATOM 2377 N N . LYS A 1 298 ? 6.797 -13.460 -11.325 1.00 98.00 298 LYS A N 1
ATOM 2378 C CA . LYS A 1 298 ? 7.202 -14.275 -12.473 1.00 98.00 298 LYS A CA 1
ATOM 2379 C C . LYS A 1 298 ? 6.685 -15.699 -12.273 1.00 98.00 298 LYS A C 1
ATOM 2381 O O . LYS A 1 298 ? 7.349 -16.550 -11.680 1.00 98.00 298 LYS A O 1
ATOM 2386 N N . GLY A 1 299 ? 5.475 -15.958 -12.766 1.00 96.88 299 GLY A N 1
ATOM 2387 C CA . GLY A 1 299 ? 4.738 -17.158 -12.365 1.00 96.88 299 GLY A CA 1
ATOM 2388 C C . GLY A 1 299 ? 4.420 -17.079 -10.872 1.00 96.88 299 GLY A C 1
ATOM 2389 O O . GLY A 1 299 ? 3.886 -16.070 -10.431 1.00 96.88 299 GLY A O 1
ATOM 2390 N N . GLU A 1 300 ? 4.797 -18.101 -10.105 1.00 96.88 300 GLU A N 1
ATOM 2391 C CA . GLU A 1 300 ? 4.600 -18.136 -8.644 1.00 96.88 300 GLU A CA 1
ATOM 2392 C C . GLU A 1 300 ? 5.764 -17.509 -7.855 1.00 96.88 300 GLU A C 1
ATOM 2394 O O . GLU A 1 300 ? 5.666 -17.321 -6.641 1.00 96.88 300 GLU A O 1
ATOM 2399 N N . ASN A 1 301 ? 6.879 -17.194 -8.524 1.00 98.56 301 ASN A N 1
ATOM 2400 C CA . ASN A 1 301 ? 8.033 -16.584 -7.875 1.00 98.56 301 ASN A CA 1
ATOM 2401 C C . ASN A 1 301 ? 7.837 -15.073 -7.772 1.00 98.56 301 ASN A C 1
ATOM 2403 O O . ASN A 1 301 ? 7.434 -14.421 -8.737 1.00 98.56 301 ASN A O 1
ATOM 2407 N N . MET A 1 302 ? 8.181 -14.513 -6.619 1.00 98.81 302 MET A N 1
ATOM 2408 C CA . MET A 1 302 ? 8.187 -13.072 -6.398 1.00 98.81 302 MET A CA 1
ATOM 2409 C C . MET A 1 302 ? 9.539 -12.505 -6.834 1.00 98.81 302 MET A C 1
ATOM 2411 O O . MET A 1 302 ? 10.587 -13.062 -6.519 1.00 98.81 302 MET A O 1
ATOM 2415 N N . LEU A 1 303 ? 9.522 -11.394 -7.553 1.00 98.94 303 LEU A N 1
ATOM 2416 C CA . LEU A 1 303 ? 10.683 -10.557 -7.805 1.00 98.94 303 LEU A CA 1
ATOM 2417 C C . LEU A 1 303 ? 10.666 -9.409 -6.799 1.00 98.94 303 LEU A C 1
ATOM 2419 O O . LEU A 1 303 ? 9.645 -8.740 -6.659 1.00 98.94 303 LEU A O 1
ATOM 2423 N N . VAL A 1 304 ? 11.789 -9.184 -6.123 1.00 98.81 304 VAL A N 1
ATOM 2424 C CA . VAL A 1 304 ? 11.968 -8.068 -5.187 1.00 98.81 304 VAL A CA 1
ATOM 2425 C C . VAL A 1 304 ? 13.241 -7.299 -5.500 1.00 98.81 304 VAL A C 1
ATOM 2427 O O . VAL A 1 304 ? 14.260 -7.881 -5.882 1.00 98.81 304 VAL A O 1
ATOM 2430 N N . THR A 1 305 ? 13.203 -5.987 -5.319 1.00 98.75 305 THR A N 1
ATOM 2431 C CA . THR A 1 305 ? 14.383 -5.124 -5.424 1.00 98.75 305 THR A CA 1
ATOM 2432 C C . THR A 1 305 ? 14.238 -3.912 -4.498 1.00 98.75 305 THR A C 1
ATOM 2434 O O . THR A 1 305 ? 13.533 -3.984 -3.490 1.00 98.75 305 THR A O 1
ATOM 2437 N N . GLY A 1 306 ? 14.943 -2.823 -4.772 1.00 98.25 306 GLY A N 1
ATOM 2438 C CA . GLY A 1 306 ? 14.899 -1.625 -3.957 1.00 98.25 306 GLY A CA 1
ATOM 2439 C C . GLY A 1 306 ? 15.409 -0.400 -4.683 1.00 98.25 306 GLY A C 1
ATOM 2440 O O . GLY A 1 306 ? 15.992 -0.474 -5.769 1.00 98.25 306 GLY A O 1
ATOM 2441 N N . LYS A 1 307 ? 15.219 0.742 -4.029 1.00 98.12 307 LYS A N 1
ATOM 2442 C CA . LYS A 1 307 ? 15.710 2.031 -4.510 1.00 98.12 307 LYS A CA 1
ATOM 2443 C C . LYS A 1 307 ? 17.229 1.959 -4.625 1.00 98.12 307 LYS A C 1
ATOM 2445 O O . LYS A 1 307 ? 17.900 1.628 -3.648 1.00 98.12 307 LYS A O 1
ATOM 2450 N N . ASN A 1 308 ? 17.760 2.198 -5.823 1.00 97.38 308 ASN A N 1
ATOM 2451 C CA . ASN A 1 308 ? 19.193 2.169 -6.126 1.00 97.38 308 ASN A CA 1
ATOM 2452 C C . ASN A 1 308 ? 19.893 0.827 -5.836 1.00 97.38 308 ASN A C 1
ATOM 2454 O O . ASN A 1 308 ? 21.121 0.768 -5.733 1.00 97.38 308 ASN A O 1
ATOM 2458 N N . TRP A 1 309 ? 19.149 -0.276 -5.713 1.00 97.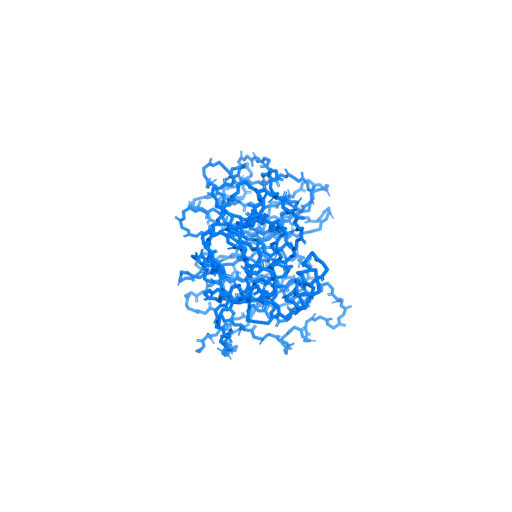88 309 TRP A N 1
ATOM 2459 C CA . TRP A 1 309 ? 19.761 -1.591 -5.532 1.00 97.88 309 TRP A CA 1
ATOM 2460 C C . TRP A 1 309 ? 20.437 -2.042 -6.833 1.00 97.88 309 TRP A C 1
ATOM 2462 O O . TRP A 1 309 ? 19.880 -1.859 -7.905 1.00 97.88 309 TRP A O 1
ATOM 2472 N N . PRO A 1 310 ? 21.606 -2.697 -6.802 1.00 97.44 310 PRO A N 1
ATOM 2473 C CA . PRO A 1 310 ? 22.251 -3.204 -8.016 1.00 97.44 310 PRO A CA 1
ATOM 2474 C C . PRO A 1 310 ? 21.614 -4.496 -8.559 1.00 97.44 310 PRO A C 1
ATOM 2476 O O . PRO A 1 310 ? 22.063 -5.026 -9.581 1.00 97.44 310 PRO A O 1
ATOM 2479 N N . LYS A 1 311 ? 20.628 -5.066 -7.852 1.00 98.25 311 LYS A N 1
ATOM 2480 C CA . LYS A 1 311 ? 20.058 -6.383 -8.153 1.00 98.25 311 LYS A CA 1
ATOM 2481 C C . LYS A 1 311 ? 18.548 -6.448 -7.943 1.00 98.25 311 LYS A C 1
ATOM 2483 O O . LYS A 1 311 ? 18.017 -5.881 -6.991 1.00 98.25 311 LYS A O 1
ATOM 2488 N N . ILE A 1 312 ? 17.897 -7.253 -8.776 1.00 98.81 312 ILE A N 1
ATOM 2489 C CA . ILE A 1 312 ? 16.572 -7.835 -8.542 1.00 98.81 312 ILE A CA 1
ATOM 2490 C C . ILE A 1 312 ? 16.770 -9.287 -8.098 1.00 98.81 312 ILE A C 1
ATOM 2492 O O . ILE A 1 312 ? 17.531 -10.030 -8.721 1.00 98.81 312 ILE A O 1
ATOM 2496 N N . TYR A 1 313 ? 16.064 -9.705 -7.055 1.00 98.81 313 TYR A N 1
ATOM 2497 C CA . TYR A 1 313 ? 16.094 -11.065 -6.521 1.00 98.81 313 TYR A CA 1
ATOM 2498 C C . TYR A 1 313 ? 14.795 -11.782 -6.881 1.00 98.81 313 TYR A C 1
ATOM 2500 O O . TYR A 1 313 ? 13.711 -11.293 -6.575 1.00 98.81 313 TYR A O 1
ATOM 2508 N N . GLU A 1 314 ? 14.892 -12.953 -7.506 1.00 98.75 314 GLU A N 1
ATOM 2509 C CA . GLU A 1 314 ? 13.757 -13.862 -7.674 1.00 98.75 314 GLU A CA 1
ATOM 2510 C C . GLU A 1 314 ? 13.715 -14.822 -6.498 1.00 98.75 314 GLU A C 1
ATOM 2512 O O . GLU A 1 314 ? 14.682 -15.547 -6.239 1.00 98.75 314 GLU A O 1
ATOM 2517 N N . VAL A 1 315 ? 12.587 -14.837 -5.797 1.00 98.69 315 VAL A N 1
ATOM 2518 C CA . VAL A 1 315 ? 12.369 -15.674 -4.628 1.00 98.69 315 VAL A CA 1
ATOM 2519 C C . VAL A 1 315 ? 11.197 -16.624 -4.842 1.00 98.69 315 VAL A C 1
ATOM 2521 O O . VAL A 1 315 ? 10.099 -16.223 -5.233 1.00 98.69 315 VAL A O 1
ATOM 2524 N N . ALA A 1 316 ? 11.432 -17.903 -4.568 1.00 98.62 316 ALA A N 1
ATOM 2525 C CA . ALA A 1 316 ? 10.386 -18.913 -4.524 1.00 98.62 316 ALA A CA 1
ATOM 2526 C C . ALA A 1 316 ? 9.759 -18.918 -3.127 1.00 98.62 316 ALA A C 1
ATOM 2528 O O . ALA A 1 316 ? 10.448 -19.145 -2.127 1.00 98.62 316 ALA A O 1
ATOM 2529 N N . ILE A 1 317 ? 8.457 -18.646 -3.061 1.00 97.38 317 ILE A N 1
ATOM 2530 C CA . ILE A 1 317 ? 7.677 -18.655 -1.819 1.00 97.38 317 ILE A CA 1
ATOM 2531 C C . ILE A 1 317 ? 7.355 -20.109 -1.441 1.00 97.38 317 ILE A C 1
ATOM 2533 O O . ILE A 1 317 ? 6.963 -20.894 -2.304 1.00 97.38 317 ILE A O 1
ATOM 2537 N N . LYS A 1 318 ? 7.525 -20.465 -0.163 1.00 91.19 318 LYS A N 1
ATOM 2538 C CA . LYS A 1 318 ? 7.278 -21.812 0.381 1.00 91.19 318 LYS A CA 1
ATOM 2539 C C . LYS A 1 318 ? 6.002 -21.881 1.209 1.00 91.19 318 LYS A C 1
ATOM 2541 O O . LYS A 1 318 ? 5.686 -20.886 1.899 1.00 91.19 318 LYS A O 1
#

Secondary structure (DSSP, 8-state):
-HHHHHHHHHHHHHH-EETT-B----HHHHHHEEEEEEEETTEEE---B--TTT--SEEEEEEEEEEETTS-EEEEEEEEEEE-SSPPEE--EEEEEEEE--TT--EEEEEEETTEEEEEE-STTT-EEEEEETT--S-SEEEEPPTT--EEEEEEETTEEEEEESSSSEEEEEETTT--EEEEEEPPTT-SS---EEE-SSEEEE--SSSEEEEEETTEEEEEEEEEE-B-SS-----EEEEEEETTEEEEEETT-SEEEEE-TTT-BEEEEEE-HHHHHHHSSS-TT--EEEEEEETTEEEEEETT-SEEEEEEE-

Sequence (318 aa):
MLDVLANYNHSMEEKGYRFGDRINLPEEVMDNADAVTISFGDKETSNMTVDPKFFEYGENKITFSIKTKNGETLNQDATINVFSKNREQNISYEIVAEYPHDPNNFLEGFLLEGNMVYESDGLKNSSQLIKYTLGSITPIITEKQPAHIFSEGCAIAGDKIYQLTYQNKLGFIYDKNTLKKLSEFPLPNEIGEGWGLTFDGKNLVATDGSNKLYFLDVNNPSKVVRELAVGGYNDIHTQLNELEYHNGFIYSNIWHQPYILKINPKTGEAVGKLDFTKITEENTKDDKEHVLNGIAFKGENMLVTGKNWPKIYEVAIK

Radius of gyration: 22.44 Å; chains: 1; bounding box: 60×41×64 Å

Foldseek 3Di:
DQVQQVVVQVVCLVVAEEQFDFQDGDPVLVVFFPAKWKDFPPDIDRGRGNHLVHDAAAWTWIKIWTQTPVRDIDIDIHIHHYFYPDAAAAWDWDFPDKAFEALQFQFAEWEDDAQKIWTFGFDAQATWIFIDGTRDHDTPAIGHDHRRWTWHAWEDDPQWIKIFTFQPQKIFIAGNVHRHTPDMAGAAPVARTWFAWYDQNAFIWTDRQAQKIFTAGPVHRNDTPDIHGAHHHPDRQGQFGYWYHDPQWIWTDRPLAQKIFTARPVHNYRRHMYGRPVVQCVFCVPHSQQGWHYWYDDDQWIWTGGGSGRMITTIHID

InterPro domains:
  IPR007788 Glutaminyl-peptide cyclotransferase [PF05096] (84-316)
  IPR007788 Glutaminyl-peptide cyclotransferase [PTHR31270] (84-318)
  IPR011044 Quinoprotein amine dehydrogenase, beta chain-like [SSF50969] (79-315)
  IPR015943 WD40/YVTN repeat-like-containing domain superfamily [G3DSA:2.130.10.10] (96-310)

pLDDT: mean 96.69, std 2.84, range [76.5, 98.94]